Protein AF-A0A941J0B1-F1 (afdb_monomer)

Sequence (271 aa):
MVGMFINTLPVRVQHTPHHTTTQLLTTLQHHQSTLLDHHHHALADIQQHLGVNTLFDTLVVFESYPIDRAALTHATTTAGIHITGIRPYAGSHYPLTLTATAEPHLRLTLQYQQGVIDHHLAHQIAHRLTHILDQLTSNPELTLEEFDVPPVDGLRPRQMTATNDAAAPAHARTAYRAPQSTKEQALADLFAEVFGADRVGVDDTFFELGGNSLLAIKLVARIRGELGIDISIRTLFEAQTIAQLAARADAPAAVARPRLRRVTEEGRALE

Secondary structure (DSSP, 8-state):
--S-------------TT-BHHHHHHHHHHHHHHHGGGTTS-HHHHHHHHT-S-S-SEEEEEESS---HHHHHHHHHHTT-------------SSEEEEEEESSSEEEEEEE-TTTS-HHHHHHHHHHHHHHHHHHHH-TT-BTTTS-----TT-------S---TTS--S---------SHHHHHHHHHHHHHHT-S---TT-BTTTTT--HHHHHHHHHHHHHHH-----HHHHHHH-BHHHHHHHTTS-----PPPPPPB-TTSPBP-

Organism: NCBI:txid68278

Radius of gyration: 22.33 Å; Cα contacts (8 Å, |Δi|>4): 275; chains: 1; bounding box: 54×46×61 Å

Solvent-accessible surface area (backbone atoms only — not comparable to full-atom values): 16798 Å² total; per-residue (Å²): 137,91,76,92,81,82,73,60,76,92,81,86,86,82,85,55,57,80,38,26,48,56,58,47,51,53,52,51,51,51,54,54,62,75,41,52,90,57,62,78,59,50,51,36,59,56,27,60,77,64,74,37,61,47,94,73,56,67,46,79,44,75,51,90,71,70,80,61,58,67,64,52,45,53,60,30,47,79,71,76,40,83,79,91,75,86,80,88,81,75,72,73,90,39,52,31,33,41,39,38,37,75,71,100,50,81,44,78,45,82,48,63,35,69,93,80,40,49,74,67,50,52,49,43,51,51,52,38,51,52,53,44,50,54,48,45,76,73,44,45,77,46,29,60,65,73,56,76,71,68,86,49,78,93,62,71,80,73,80,79,58,97,63,89,46,86,81,57,81,43,72,76,74,75,76,80,38,77,59,89,45,77,61,34,40,56,50,31,52,53,48,13,64,76,63,72,42,99,72,55,35,32,75,47,30,57,58,52,68,41,53,46,73,68,56,50,53,52,49,43,52,44,42,31,72,76,69,69,43,82,63,50,73,65,51,59,53,65,26,47,22,43,52,48,35,50,66,50,66,73,51,76,72,81,75,71,68,76,78,87,72,70,53,48,100,85,68,47,74,66,130

Mean predicted aligned error: 13.51 Å

Structure (mmCIF, N/CA/C/O backbone):
data_AF-A0A941J0B1-F1
#
_entry.id   AF-A0A941J0B1-F1
#
loop_
_atom_site.group_PDB
_atom_site.id
_atom_site.type_symbol
_atom_site.label_atom_id
_atom_site.label_alt_id
_atom_site.label_comp_id
_atom_site.label_asym_id
_atom_site.label_entity_id
_atom_site.label_seq_id
_atom_site.pdbx_PDB_ins_code
_atom_site.Cartn_x
_atom_site.Cartn_y
_atom_site.Cartn_z
_atom_site.occupancy
_atom_site.B_iso_or_equiv
_atom_site.auth_seq_id
_atom_site.auth_comp_id
_atom_site.auth_asym_id
_atom_site.auth_atom_id
_atom_site.pdbx_PDB_model_num
ATOM 1 N N . MET A 1 1 ? -0.163 25.348 3.551 1.00 41.50 1 MET A N 1
ATOM 2 C CA . MET A 1 1 ? -1.337 24.578 4.021 1.00 41.50 1 MET A CA 1
ATOM 3 C C . MET A 1 1 ? -0.816 23.242 4.530 1.00 41.50 1 MET A C 1
ATOM 5 O O . MET A 1 1 ? -0.015 22.648 3.826 1.00 41.50 1 MET A O 1
ATOM 9 N N . VAL A 1 2 ? -1.170 22.809 5.743 1.00 39.12 2 VAL A N 1
ATOM 10 C CA . VAL A 1 2 ? -0.768 21.492 6.278 1.00 39.12 2 VAL A CA 1
ATOM 11 C C . VAL A 1 2 ? -1.988 20.581 6.202 1.00 39.12 2 VAL A C 1
ATOM 13 O O . VAL A 1 2 ? -3.030 20.921 6.753 1.00 39.12 2 VAL A O 1
ATOM 16 N N . GLY A 1 3 ? -1.877 19.468 5.480 1.00 47.56 3 GLY A N 1
ATOM 17 C CA . GLY A 1 3 ? -2.977 18.540 5.223 1.00 47.56 3 GLY A CA 1
ATOM 18 C C . GLY A 1 3 ? -2.487 17.256 4.552 1.00 47.56 3 GLY A C 1
ATOM 19 O O . GLY A 1 3 ? -1.365 17.198 4.052 1.00 47.56 3 GLY A O 1
ATOM 20 N N . MET A 1 4 ? -3.318 16.214 4.571 1.00 57.59 4 MET A N 1
ATOM 21 C CA . MET A 1 4 ? -3.046 14.933 3.911 1.00 57.59 4 MET A CA 1
ATOM 22 C C . MET A 1 4 ? -3.400 15.048 2.422 1.00 57.59 4 MET A C 1
ATOM 24 O O . MET A 1 4 ? -4.547 14.822 2.050 1.00 57.59 4 MET A O 1
ATOM 28 N N . PHE A 1 5 ? -2.430 15.433 1.590 1.00 62.91 5 PHE A N 1
ATOM 29 C CA . PHE A 1 5 ? -2.606 15.613 0.137 1.00 62.91 5 PHE A CA 1
ATOM 30 C C . PHE A 1 5 ? -2.091 14.432 -0.699 1.00 62.91 5 PHE A C 1
ATOM 32 O O . PHE A 1 5 ? -2.072 14.504 -1.923 1.00 62.91 5 PHE A O 1
ATOM 39 N N . ILE A 1 6 ? -1.640 13.356 -0.050 1.00 70.00 6 ILE A N 1
ATOM 40 C CA . ILE A 1 6 ? -1.125 12.174 -0.743 1.00 70.00 6 ILE A CA 1
ATOM 41 C C . ILE A 1 6 ? -2.310 11.287 -1.112 1.00 70.00 6 ILE A C 1
ATOM 43 O O . ILE A 1 6 ? -3.064 10.865 -0.235 1.00 70.00 6 ILE A O 1
ATOM 47 N N . ASN A 1 7 ? -2.455 11.007 -2.404 1.00 79.00 7 ASN A N 1
ATOM 48 C CA . ASN A 1 7 ? -3.451 10.080 -2.915 1.00 79.00 7 ASN A CA 1
ATOM 49 C C . ASN A 1 7 ? -2.809 8.729 -3.253 1.00 79.00 7 ASN A C 1
ATOM 51 O O . ASN A 1 7 ? -1.639 8.665 -3.627 1.00 79.00 7 ASN A O 1
ATOM 55 N N . THR A 1 8 ? -3.578 7.653 -3.117 1.00 85.38 8 THR A N 1
ATOM 56 C CA . THR A 1 8 ? -3.164 6.307 -3.527 1.00 85.38 8 THR A CA 1
ATOM 57 C C . THR A 1 8 ? -3.928 5.938 -4.786 1.00 85.38 8 THR A C 1
ATOM 59 O O . THR A 1 8 ? -5.150 6.043 -4.809 1.00 85.38 8 THR A O 1
ATOM 62 N N . LEU A 1 9 ? -3.221 5.504 -5.828 1.00 88.44 9 LEU A N 1
ATOM 63 C CA . LEU A 1 9 ? -3.815 5.234 -7.133 1.00 88.44 9 LEU A CA 1
ATOM 64 C C . LEU A 1 9 ? -3.507 3.805 -7.585 1.00 88.44 9 LEU A C 1
ATOM 66 O O . LEU A 1 9 ? -2.363 3.362 -7.453 1.00 88.44 9 LEU A O 1
ATOM 70 N N . PRO A 1 10 ? -4.494 3.080 -8.139 1.00 89.25 10 PRO A N 1
ATOM 71 C CA . PRO A 1 10 ? -4.239 1.788 -8.752 1.00 89.25 10 PRO A CA 1
ATOM 72 C C . PRO A 1 10 ? -3.446 1.984 -10.050 1.00 89.25 10 PRO A C 1
ATOM 74 O O . PRO A 1 10 ? -3.887 2.675 -10.968 1.00 89.25 10 PRO A O 1
ATOM 77 N N . VAL A 1 11 ? -2.286 1.338 -10.151 1.00 90.00 11 VAL A N 1
ATOM 78 C CA . VAL A 1 11 ? -1.454 1.360 -11.360 1.00 90.00 11 VAL A CA 1
ATOM 79 C C . VAL A 1 11 ? -1.556 0.013 -12.064 1.00 90.00 11 VAL A C 1
ATOM 81 O O . VAL A 1 11 ? -1.074 -1.004 -11.569 1.00 90.00 11 VAL A O 1
ATOM 84 N N . ARG A 1 12 ? -2.181 -0.003 -13.245 1.00 86.06 12 ARG A N 1
ATOM 85 C CA . ARG A 1 12 ? -2.265 -1.201 -14.087 1.00 86.06 12 ARG A CA 1
ATOM 86 C C . ARG A 1 12 ? -1.100 -1.230 -15.070 1.00 86.06 12 ARG A C 1
ATOM 88 O O . ARG A 1 12 ? -1.025 -0.400 -15.973 1.00 86.06 12 ARG A O 1
ATOM 95 N N . VAL A 1 13 ? -0.236 -2.231 -14.935 1.00 87.62 13 VAL A N 1
ATOM 96 C CA . VAL A 1 13 ? 0.879 -2.471 -15.858 1.00 87.62 13 VAL A CA 1
ATOM 97 C C . VAL A 1 13 ? 0.484 -3.557 -16.857 1.00 87.62 13 VAL A C 1
ATOM 99 O O . VAL A 1 13 ? 0.257 -4.708 -16.485 1.00 87.62 13 VAL A O 1
ATOM 102 N N . GLN A 1 14 ? 0.378 -3.191 -18.134 1.00 84.00 14 GLN A N 1
ATOM 103 C CA . GLN A 1 14 ? 0.168 -4.137 -19.232 1.00 84.00 14 GLN A CA 1
ATOM 104 C C . GLN A 1 14 ? 1.513 -4.453 -19.882 1.00 84.00 14 GLN A C 1
ATOM 106 O O . GLN A 1 14 ? 2.273 -3.541 -20.200 1.00 84.00 14 GLN A O 1
ATOM 111 N N . HIS A 1 15 ? 1.819 -5.735 -20.064 1.00 87.25 15 HIS A N 1
ATOM 112 C CA . HIS A 1 15 ? 3.092 -6.168 -20.625 1.00 87.25 15 HIS A CA 1
ATOM 113 C C . HIS A 1 15 ? 2.946 -7.473 -21.409 1.00 87.25 15 HIS A C 1
ATOM 115 O O . HIS A 1 15 ? 1.998 -8.231 -21.203 1.00 87.25 15 HIS A O 1
ATOM 121 N N . THR A 1 16 ? 3.898 -7.718 -22.305 1.00 87.44 16 THR A N 1
ATOM 122 C CA . THR A 1 16 ? 4.077 -8.985 -23.019 1.00 87.44 16 THR A CA 1
ATOM 123 C C . THR A 1 16 ? 5.519 -9.460 -22.812 1.00 87.44 16 THR A C 1
ATOM 125 O O . THR A 1 16 ? 6.372 -8.617 -22.521 1.00 87.44 16 THR A O 1
ATOM 128 N N . PRO A 1 17 ? 5.818 -10.766 -22.950 1.00 88.31 17 PRO A N 1
ATOM 129 C CA . PRO A 1 17 ? 7.176 -11.290 -22.756 1.00 88.31 17 PRO A CA 1
ATOM 130 C C . PRO A 1 17 ? 8.237 -10.596 -23.629 1.00 88.31 17 PRO A C 1
ATOM 132 O O . PRO A 1 17 ? 9.364 -10.403 -23.188 1.00 88.31 17 PRO A O 1
ATOM 135 N N . HIS A 1 18 ? 7.848 -10.137 -24.822 1.00 92.00 18 HIS A N 1
ATOM 136 C CA . HIS A 1 18 ? 8.744 -9.518 -25.803 1.00 92.00 18 HIS A CA 1
ATOM 137 C C . HIS A 1 18 ? 8.961 -8.009 -25.614 1.00 92.00 18 HIS A C 1
ATOM 139 O O . HIS A 1 18 ? 9.733 -7.413 -26.362 1.00 92.00 18 HIS A O 1
ATOM 145 N N . HIS A 1 19 ? 8.269 -7.354 -24.673 1.00 93.06 19 HIS A N 1
ATOM 146 C CA . HIS A 1 19 ? 8.538 -5.939 -24.407 1.00 93.06 19 HIS A CA 1
ATOM 147 C C . HIS A 1 19 ? 9.932 -5.766 -23.809 1.00 93.06 19 HIS A C 1
ATOM 149 O O . HIS A 1 19 ? 10.313 -6.521 -22.918 1.00 93.06 19 HIS A O 1
ATOM 155 N N . THR A 1 20 ? 10.658 -4.735 -24.237 1.00 93.25 20 THR A N 1
ATOM 156 C CA . THR A 1 20 ? 11.862 -4.288 -23.523 1.00 93.25 20 THR A CA 1
ATOM 157 C C . THR A 1 20 ? 11.488 -3.499 -22.273 1.00 93.25 20 THR A C 1
ATOM 159 O O . THR A 1 20 ? 10.375 -2.965 -22.157 1.00 93.25 20 THR A O 1
ATOM 162 N N . THR A 1 21 ? 12.427 -3.372 -21.333 1.00 90.62 21 THR A N 1
ATOM 163 C CA . THR A 1 21 ? 12.221 -2.518 -20.152 1.00 90.62 21 THR A CA 1
ATOM 164 C C . THR A 1 21 ? 11.921 -1.076 -20.567 1.00 90.62 21 THR A C 1
ATOM 166 O O . THR A 1 21 ? 10.982 -0.469 -20.048 1.00 90.62 21 THR A O 1
ATOM 169 N N . THR A 1 22 ? 12.661 -0.541 -21.541 1.00 91.88 22 THR A N 1
ATOM 170 C CA . THR A 1 22 ? 12.432 0.802 -22.092 1.00 91.88 22 THR A CA 1
ATOM 171 C C . THR A 1 22 ? 10.992 0.960 -22.590 1.00 91.88 22 THR A C 1
ATOM 173 O O . THR A 1 22 ? 10.294 1.885 -22.175 1.00 91.88 22 THR A O 1
ATOM 176 N N . GLN A 1 23 ? 10.497 0.022 -23.405 1.00 92.38 23 GLN A N 1
ATOM 177 C CA . GLN A 1 23 ? 9.121 0.054 -23.918 1.00 92.38 23 GLN A CA 1
ATOM 178 C C . GLN A 1 23 ? 8.076 0.001 -22.798 1.00 92.38 23 GLN A C 1
ATOM 180 O O . GLN A 1 23 ? 7.090 0.746 -22.833 1.00 92.38 23 GLN A O 1
ATOM 185 N N . LEU A 1 24 ? 8.295 -0.850 -21.792 1.00 91.44 24 LEU A N 1
ATOM 186 C CA . LEU A 1 24 ? 7.412 -0.963 -20.635 1.00 91.44 24 LEU A CA 1
ATOM 187 C C . LEU A 1 24 ? 7.338 0.357 -19.857 1.00 91.44 24 LEU A C 1
ATOM 189 O O . LEU A 1 24 ? 6.241 0.848 -19.584 1.00 91.44 24 LEU A O 1
ATOM 193 N N . LEU A 1 25 ? 8.491 0.943 -19.523 1.00 91.38 25 LEU A N 1
ATOM 194 C CA . LEU A 1 25 ? 8.576 2.183 -18.752 1.00 91.38 25 LEU A CA 1
ATOM 195 C C . LEU A 1 25 ? 8.006 3.374 -19.525 1.00 91.38 25 LEU A C 1
ATOM 197 O O . LEU A 1 25 ? 7.268 4.167 -18.945 1.00 91.38 25 LEU A O 1
ATOM 201 N N . THR A 1 26 ? 8.276 3.480 -20.829 1.00 92.56 26 THR A N 1
ATOM 202 C CA . THR A 1 26 ? 7.699 4.534 -21.678 1.00 92.56 26 THR A CA 1
ATOM 203 C C . THR A 1 26 ? 6.179 4.413 -21.765 1.00 92.56 26 THR A C 1
ATOM 205 O O . THR A 1 26 ? 5.475 5.411 -21.609 1.00 92.56 26 THR A O 1
ATOM 208 N N . THR A 1 27 ? 5.651 3.199 -21.949 1.00 92.50 27 THR A N 1
ATOM 209 C CA . THR A 1 27 ? 4.198 2.962 -21.984 1.00 92.50 27 THR A CA 1
ATOM 210 C C . THR A 1 27 ? 3.555 3.316 -20.644 1.00 92.50 27 THR A C 1
ATOM 212 O O . THR A 1 27 ? 2.534 4.004 -20.601 1.00 92.50 27 THR A O 1
ATOM 215 N N . LEU A 1 28 ? 4.177 2.899 -19.537 1.00 92.06 28 LEU A N 1
ATOM 216 C CA . LEU A 1 28 ? 3.705 3.212 -18.194 1.00 92.06 28 LEU A CA 1
ATOM 217 C C . LEU A 1 28 ? 3.713 4.722 -17.932 1.00 92.06 28 LEU A C 1
ATOM 219 O O . LEU A 1 28 ? 2.717 5.259 -17.453 1.00 92.06 28 LEU A O 1
ATOM 223 N N . GLN A 1 29 ? 4.802 5.413 -18.279 1.00 92.69 29 GLN A N 1
ATOM 224 C CA . GLN A 1 29 ? 4.919 6.862 -18.135 1.00 92.69 29 GLN A CA 1
ATOM 225 C C . GLN A 1 29 ? 3.851 7.591 -18.953 1.00 92.69 29 GLN A C 1
ATOM 227 O O . GLN A 1 29 ? 3.213 8.508 -18.438 1.00 92.69 29 GLN A O 1
ATOM 232 N N . HIS A 1 30 ? 3.626 7.173 -20.201 1.00 93.19 30 HIS A N 1
ATOM 233 C CA . HIS A 1 30 ? 2.597 7.760 -21.051 1.00 93.19 30 HIS A CA 1
ATOM 234 C C . HIS A 1 30 ? 1.204 7.597 -20.430 1.00 93.19 30 HIS A C 1
ATOM 236 O O . HIS A 1 30 ? 0.500 8.589 -20.249 1.00 93.19 30 HIS A O 1
ATOM 242 N N . HIS A 1 31 ? 0.842 6.383 -20.003 1.00 90.50 31 HIS A N 1
ATOM 243 C CA . HIS A 1 31 ? -0.436 6.130 -19.332 1.00 90.50 31 HIS A CA 1
ATOM 244 C C . HIS A 1 31 ? -0.603 6.954 -18.049 1.00 90.50 31 HIS A C 1
ATOM 246 O O . HIS A 1 31 ? -1.639 7.590 -17.862 1.00 90.50 31 HIS A O 1
ATOM 252 N N . GLN A 1 32 ? 0.408 6.993 -17.177 1.00 89.75 32 GLN A N 1
ATOM 253 C CA . GLN A 1 32 ? 0.331 7.793 -15.951 1.00 89.75 32 GLN A CA 1
ATOM 254 C C . GLN A 1 32 ? 0.200 9.287 -16.262 1.00 89.75 32 GLN A C 1
ATOM 256 O O . GLN A 1 32 ? -0.592 9.970 -15.624 1.00 89.75 32 GLN A O 1
ATOM 261 N N . SER A 1 33 ? 0.893 9.785 -17.291 1.00 90.44 33 SER A N 1
ATOM 262 C CA . SER A 1 33 ? 0.765 11.179 -17.716 1.00 90.44 33 SER A CA 1
ATOM 263 C C . SER A 1 33 ? -0.636 11.507 -18.233 1.00 90.44 33 SER A C 1
ATOM 265 O O . SER A 1 33 ? -1.140 12.586 -17.936 1.00 90.44 33 SER A O 1
ATOM 267 N N . THR A 1 34 ? -1.273 10.604 -18.987 1.00 92.44 34 THR A N 1
ATOM 268 C CA . THR A 1 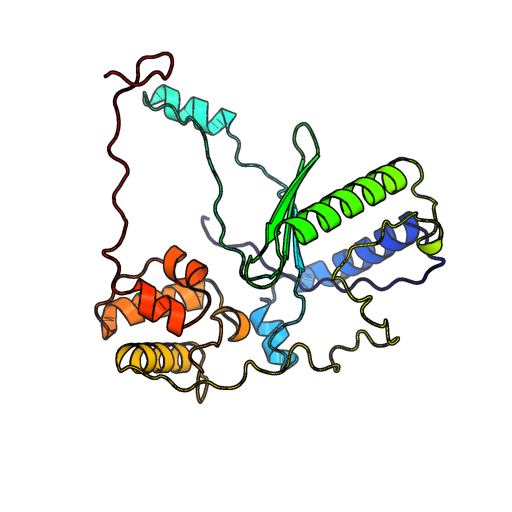34 ? -2.651 10.814 -19.473 1.00 92.44 34 THR A CA 1
ATOM 269 C C . THR A 1 34 ? -3.687 10.822 -18.350 1.00 92.44 34 THR A C 1
ATOM 271 O O . THR A 1 34 ? -4.756 11.401 -18.511 1.00 92.44 34 THR A O 1
ATOM 274 N N . LEU A 1 35 ? -3.377 10.199 -17.211 1.00 91.06 35 LEU A N 1
ATOM 275 C CA . LEU A 1 35 ? -4.278 10.100 -16.066 1.00 91.06 35 LEU A CA 1
ATOM 276 C C . LEU A 1 35 ? -4.069 11.205 -15.024 1.00 91.06 35 LEU A C 1
ATOM 278 O O . LEU A 1 35 ? -4.870 11.287 -14.095 1.00 91.06 35 LEU A O 1
ATOM 282 N N . LEU A 1 36 ? -3.062 12.075 -15.179 1.00 86.81 36 LEU A N 1
ATOM 283 C CA . LEU A 1 36 ? -2.711 13.098 -14.183 1.00 86.81 36 LEU A CA 1
ATOM 284 C C . LEU A 1 36 ? -3.902 13.968 -13.769 1.00 86.81 36 LEU A C 1
ATOM 286 O O . LEU A 1 36 ? -4.111 14.181 -12.575 1.00 86.81 36 LEU A O 1
ATOM 290 N N . ASP A 1 37 ? -4.725 14.401 -14.725 1.00 87.62 37 ASP A N 1
ATOM 291 C CA . ASP A 1 37 ? -5.903 15.235 -14.450 1.00 87.62 37 ASP A CA 1
ATOM 292 C C . ASP A 1 37 ? -6.971 14.500 -13.619 1.00 87.62 37 ASP A C 1
ATOM 294 O O . ASP A 1 37 ? -7.809 15.128 -12.973 1.00 87.62 37 ASP A O 1
ATOM 298 N N . HIS A 1 38 ? -6.910 13.168 -13.561 1.00 88.50 38 HIS A N 1
ATOM 299 C CA . HIS A 1 38 ? -7.807 12.298 -12.801 1.00 88.50 38 HIS A CA 1
ATOM 300 C C . HIS A 1 38 ? -7.222 11.838 -11.455 1.00 88.50 38 HIS A C 1
ATOM 302 O O . HIS A 1 38 ? -7.933 11.224 -10.660 1.00 88.50 38 HIS A O 1
ATOM 308 N N . HIS A 1 39 ? -5.964 12.171 -11.137 1.00 84.81 39 HIS A N 1
ATOM 309 C CA . HIS A 1 39 ? -5.296 11.769 -9.886 1.00 84.81 39 HIS A CA 1
ATOM 310 C C . HIS A 1 39 ? -5.897 12.408 -8.620 1.00 84.81 39 HIS A C 1
ATOM 312 O O . HIS A 1 39 ? -5.428 12.146 -7.513 1.00 84.81 39 HIS A O 1
ATOM 318 N N . HIS A 1 40 ? -6.937 13.231 -8.761 1.00 81.25 40 HIS A N 1
ATOM 319 C CA . HIS A 1 40 ? -7.694 13.815 -7.657 1.00 81.25 40 HIS A CA 1
ATOM 320 C C . HIS A 1 40 ? -8.773 12.876 -7.086 1.00 81.25 40 HIS A C 1
ATOM 322 O O . HIS A 1 40 ? -9.262 13.130 -5.987 1.00 81.25 40 HIS A O 1
ATOM 328 N N . HIS A 1 41 ? -9.147 11.803 -7.793 1.00 84.25 41 HIS A N 1
ATOM 329 C CA . HIS A 1 41 ? -10.114 10.820 -7.293 1.00 84.25 41 HIS A CA 1
ATOM 330 C C . HIS A 1 41 ? -9.497 9.939 -6.210 1.00 84.25 41 HIS A C 1
ATOM 332 O O . HIS A 1 41 ? -8.453 9.325 -6.435 1.00 84.25 41 HIS A O 1
ATOM 338 N N . ALA A 1 42 ? -10.141 9.841 -5.046 1.00 84.00 42 ALA A N 1
ATOM 339 C CA . ALA A 1 42 ? -9.652 8.982 -3.978 1.00 84.00 42 ALA A CA 1
ATOM 340 C C . ALA A 1 42 ? -9.801 7.502 -4.360 1.00 84.00 42 ALA A C 1
ATOM 342 O O . ALA A 1 42 ? -10.751 7.117 -5.043 1.00 84.00 42 ALA A O 1
ATOM 343 N N . LEU A 1 43 ? -8.903 6.648 -3.858 1.00 83.19 43 LEU A N 1
ATOM 344 C CA . LEU A 1 43 ? -8.981 5.197 -4.070 1.00 83.19 43 LEU A CA 1
ATOM 345 C C . LEU A 1 43 ? -10.357 4.618 -3.706 1.00 83.19 43 LEU A C 1
ATOM 347 O O . LEU A 1 43 ? -10.885 3.790 -4.443 1.00 83.19 43 LEU A O 1
ATOM 351 N N . ALA A 1 44 ? -10.936 5.095 -2.604 1.00 74.56 44 ALA A N 1
ATOM 352 C CA . ALA A 1 44 ? -12.258 4.697 -2.136 1.00 74.56 44 ALA A CA 1
ATOM 353 C C . ALA A 1 44 ? -13.354 4.957 -3.180 1.00 74.56 44 ALA A C 1
ATOM 355 O O . ALA A 1 44 ? -14.186 4.087 -3.426 1.00 74.56 44 ALA A O 1
ATOM 356 N N . ASP A 1 45 ? -13.316 6.116 -3.845 1.00 80.19 45 ASP A N 1
ATOM 357 C CA . ASP A 1 45 ? -14.291 6.465 -4.879 1.00 80.19 45 ASP A CA 1
ATOM 358 C C . ASP A 1 45 ? -14.153 5.520 -6.078 1.00 80.19 45 ASP A C 1
ATOM 360 O O . ASP A 1 45 ? -15.151 5.052 -6.627 1.00 80.19 45 ASP A O 1
ATOM 364 N N . ILE A 1 46 ? -12.914 5.200 -6.466 1.00 83.94 46 ILE A N 1
ATOM 365 C CA . ILE A 1 46 ? -12.617 4.272 -7.566 1.00 83.94 46 ILE A CA 1
ATOM 366 C C . ILE A 1 46 ? -13.141 2.867 -7.232 1.00 83.94 46 ILE A C 1
ATOM 368 O O . ILE A 1 46 ? -13.814 2.242 -8.051 1.00 83.94 46 ILE A O 1
ATOM 372 N N . GLN A 1 47 ? -12.869 2.379 -6.022 1.00 76.44 47 GLN A N 1
ATOM 373 C CA . GLN A 1 47 ? -13.342 1.084 -5.524 1.00 76.44 47 GLN A CA 1
ATOM 374 C C . GLN A 1 47 ? -14.869 1.005 -5.489 1.00 76.44 47 GLN A C 1
ATOM 376 O O . GLN A 1 47 ? -15.449 0.034 -5.979 1.00 76.44 47 GLN A O 1
ATOM 381 N N . GLN A 1 48 ? -15.522 2.054 -4.983 1.00 75.06 48 GLN A N 1
ATOM 382 C CA . GLN A 1 48 ? -16.976 2.136 -4.907 1.00 75.06 48 GLN A CA 1
ATOM 383 C C . GLN A 1 48 ? -17.623 2.086 -6.297 1.00 75.06 48 GLN A C 1
ATOM 385 O O . GLN A 1 48 ? -18.581 1.341 -6.494 1.00 75.06 48 GLN A O 1
ATOM 390 N N . HIS A 1 49 ? -17.086 2.825 -7.273 1.00 79.56 49 HIS A N 1
ATOM 391 C CA . HIS A 1 49 ? -17.603 2.812 -8.647 1.00 79.56 49 HIS A CA 1
ATOM 392 C C . HIS A 1 49 ? -17.434 1.454 -9.333 1.00 79.56 49 HIS A C 1
ATOM 394 O O . HIS A 1 49 ? -18.266 1.072 -10.154 1.00 79.56 49 HIS A O 1
ATOM 400 N N . LEU A 1 50 ? -16.367 0.725 -9.005 1.00 79.00 50 LEU A N 1
ATOM 401 C CA . LEU A 1 50 ? -16.090 -0.598 -9.561 1.00 79.00 50 LEU A CA 1
ATOM 402 C C . LEU A 1 50 ? -16.792 -1.733 -8.797 1.00 79.00 50 LEU A C 1
ATOM 404 O O . LEU A 1 50 ? -16.818 -2.861 -9.282 1.00 79.00 50 LEU A O 1
ATOM 408 N N . GLY A 1 51 ? -17.360 -1.458 -7.618 1.00 73.31 51 GLY A N 1
ATOM 409 C CA . GLY A 1 51 ? -17.987 -2.469 -6.765 1.00 73.31 51 GLY A CA 1
ATOM 410 C C . GLY A 1 51 ? -17.002 -3.509 -6.217 1.00 73.31 51 GLY A C 1
ATOM 411 O O . GLY A 1 51 ? -17.406 -4.634 -5.921 1.00 73.31 51 GLY A O 1
ATOM 412 N N . VAL A 1 52 ? -15.716 -3.157 -6.102 1.00 69.19 52 VAL A N 1
ATOM 413 C CA . VAL A 1 52 ? -14.650 -4.046 -5.613 1.00 69.19 52 VAL A CA 1
ATOM 414 C C . VAL A 1 52 ? -13.925 -3.416 -4.431 1.00 69.19 52 VAL A C 1
ATOM 416 O O . VAL A 1 52 ? -13.556 -2.246 -4.466 1.00 69.19 52 VAL A O 1
ATOM 419 N N . ASN A 1 53 ? -13.666 -4.212 -3.396 1.00 60.16 53 ASN A N 1
ATOM 420 C CA . ASN A 1 53 ? -13.078 -3.716 -2.146 1.00 60.16 53 ASN A CA 1
ATOM 421 C C . ASN A 1 53 ? -11.542 -3.718 -2.158 1.00 60.16 53 ASN A C 1
ATOM 423 O O . ASN A 1 53 ? -10.908 -3.079 -1.325 1.00 60.16 53 ASN A O 1
ATOM 427 N N . THR A 1 54 ? -10.916 -4.410 -3.111 1.00 70.50 54 THR A N 1
ATOM 428 C CA . THR A 1 54 ? -9.455 -4.518 -3.211 1.00 70.50 54 THR A CA 1
ATOM 429 C C . THR A 1 54 ? -9.061 -4.427 -4.677 1.00 70.50 54 THR A C 1
ATOM 431 O O . THR A 1 54 ? -9.546 -5.204 -5.483 1.00 70.50 54 THR A O 1
ATOM 434 N N . LEU A 1 55 ? -8.196 -3.489 -5.061 1.00 78.31 55 LEU A N 1
ATOM 435 C CA . LEU A 1 55 ? -7.725 -3.375 -6.456 1.00 78.31 55 LEU A CA 1
ATOM 436 C C . LEU A 1 55 ? -6.301 -3.906 -6.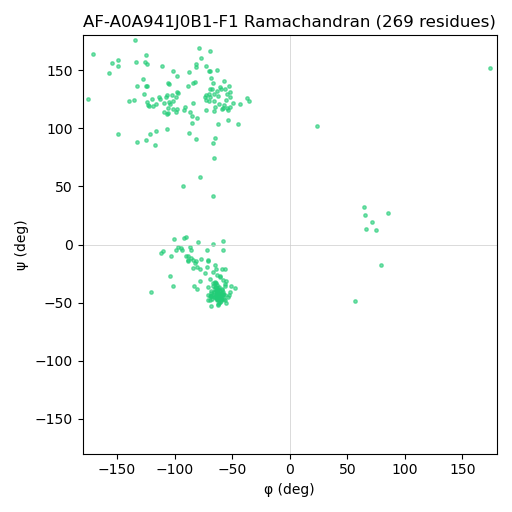634 1.00 78.31 55 LEU A C 1
ATOM 438 O O . LEU A 1 55 ? -5.929 -4.357 -7.715 1.00 78.31 55 LEU A O 1
ATOM 442 N N . PHE A 1 56 ? -5.515 -3.865 -5.564 1.00 84.62 56 PHE A N 1
ATOM 443 C CA . PHE A 1 56 ? -4.129 -4.299 -5.505 1.00 84.62 56 PHE A CA 1
ATOM 444 C C . PHE A 1 56 ? -3.787 -4.692 -4.064 1.00 84.62 56 PHE A C 1
ATOM 446 O O . PHE A 1 56 ? -4.424 -4.238 -3.115 1.00 84.62 56 PHE A O 1
ATOM 453 N N . ASP A 1 57 ? -2.783 -5.547 -3.916 1.00 81.50 57 ASP A N 1
ATOM 454 C CA . ASP A 1 57 ? -2.281 -6.076 -2.639 1.00 81.50 57 ASP A CA 1
ATOM 455 C C . ASP A 1 57 ? -0.868 -5.564 -2.300 1.00 81.50 57 ASP A C 1
ATOM 457 O O . ASP A 1 57 ? -0.360 -5.781 -1.199 1.00 81.50 57 ASP A O 1
ATOM 461 N N . THR A 1 58 ? -0.243 -4.864 -3.246 1.00 86.88 58 THR A N 1
ATOM 462 C CA . THR A 1 58 ? 1.120 -4.356 -3.148 1.00 86.88 58 THR A CA 1
ATOM 463 C C . THR A 1 58 ? 1.107 -2.850 -3.355 1.00 86.88 58 THR A C 1
ATOM 465 O O . THR A 1 58 ? 0.703 -2.368 -4.413 1.00 86.88 58 THR A O 1
ATOM 468 N N . LEU A 1 59 ? 1.567 -2.104 -2.351 1.00 89.50 59 LEU A N 1
ATOM 469 C CA . LEU A 1 59 ? 1.739 -0.656 -2.441 1.00 89.50 59 LEU A CA 1
ATOM 470 C C . LEU A 1 59 ? 3.200 -0.324 -2.755 1.00 89.50 59 LEU A C 1
ATOM 472 O O . LEU A 1 59 ? 4.108 -0.803 -2.078 1.00 89.50 59 LEU A O 1
ATOM 476 N N . VAL A 1 60 ? 3.428 0.537 -3.743 1.00 90.94 60 VAL A N 1
ATOM 477 C CA . VAL A 1 60 ? 4.750 1.109 -4.019 1.00 90.94 60 VAL A CA 1
ATOM 478 C C . VAL A 1 60 ? 4.708 2.596 -3.705 1.00 90.94 60 VAL A C 1
ATOM 480 O O . VAL A 1 60 ? 3.857 3.321 -4.214 1.00 90.94 60 VAL A O 1
ATOM 483 N N . VAL A 1 61 ? 5.628 3.046 -2.858 1.00 89.56 61 VAL A N 1
ATOM 484 C CA . VAL A 1 61 ? 5.767 4.443 -2.448 1.00 89.56 61 VAL A CA 1
ATOM 485 C C . VAL A 1 61 ? 7.144 4.930 -2.864 1.00 89.56 61 VAL A C 1
ATOM 487 O O . VAL A 1 61 ? 8.147 4.334 -2.482 1.00 89.56 61 VAL A O 1
ATOM 490 N N . PHE A 1 62 ? 7.202 6.027 -3.611 1.00 87.75 62 PHE A N 1
ATOM 491 C CA . PHE A 1 62 ? 8.450 6.728 -3.893 1.00 87.75 62 PHE A CA 1
ATOM 492 C C . PHE A 1 62 ? 8.466 8.056 -3.130 1.00 87.75 62 PHE A C 1
ATOM 494 O O . PHE A 1 62 ? 7.648 8.938 -3.393 1.00 87.75 62 PHE A O 1
ATOM 501 N N . GLU A 1 63 ? 9.373 8.206 -2.167 1.00 81.25 63 GLU A N 1
ATOM 502 C CA . GLU A 1 63 ? 9.490 9.445 -1.392 1.00 81.25 63 GLU A CA 1
ATOM 503 C C . GLU A 1 63 ? 10.377 10.441 -2.148 1.00 81.25 63 GLU A C 1
ATOM 505 O O . GLU A 1 63 ? 11.597 10.300 -2.190 1.00 81.25 63 GLU A O 1
ATOM 510 N N . SER A 1 64 ? 9.751 11.451 -2.761 1.00 65.31 64 SER A N 1
ATOM 511 C CA . SER A 1 64 ? 10.447 12.466 -3.577 1.00 65.31 64 SER A CA 1
ATOM 512 C C . SER A 1 64 ? 11.106 13.583 -2.761 1.00 65.31 64 SER A C 1
ATOM 514 O O . SER A 1 64 ? 11.976 14.277 -3.269 1.00 65.31 64 SER A O 1
ATOM 516 N N . TYR A 1 65 ? 10.686 13.763 -1.508 1.00 65.88 65 TYR A N 1
ATOM 517 C CA . TYR A 1 65 ? 11.278 14.714 -0.570 1.00 65.88 65 TYR A CA 1
ATOM 518 C C . TYR A 1 65 ? 11.488 13.990 0.757 1.00 65.88 65 TYR A C 1
ATOM 520 O O . TYR A 1 65 ? 10.579 13.987 1.598 1.00 65.88 65 TYR A O 1
ATOM 528 N N . PRO A 1 66 ? 12.636 13.320 0.955 1.00 60.12 66 PRO A N 1
ATOM 529 C CA . PRO A 1 66 ? 12.958 12.807 2.273 1.00 60.12 66 PRO A CA 1
ATOM 530 C C . PRO A 1 66 ? 12.945 13.982 3.254 1.00 60.12 66 PRO A C 1
ATOM 532 O O . PRO A 1 66 ? 13.358 15.094 2.928 1.00 60.12 66 PRO A O 1
ATOM 535 N N . ILE A 1 67 ? 12.427 13.754 4.461 1.00 63.25 67 ILE A N 1
ATOM 536 C CA . ILE A 1 67 ? 12.460 14.763 5.522 1.00 63.25 67 ILE A CA 1
ATOM 537 C C . ILE A 1 67 ? 13.910 15.244 5.666 1.00 63.25 67 ILE A C 1
ATOM 539 O O . ILE A 1 67 ? 14.773 14.429 5.998 1.00 63.25 67 ILE A O 1
ATOM 543 N N . ASP A 1 68 ? 14.165 16.537 5.429 1.00 64.44 68 ASP A N 1
ATOM 544 C CA . ASP A 1 68 ? 15.499 17.132 5.539 1.00 64.44 68 ASP A CA 1
ATOM 545 C C . ASP A 1 68 ? 15.964 17.074 6.998 1.00 64.44 68 ASP A C 1
ATOM 547 O O . ASP A 1 68 ? 15.672 17.932 7.840 1.00 64.44 68 ASP A O 1
ATOM 551 N N . ARG A 1 69 ? 16.665 15.983 7.312 1.00 61.41 69 ARG A N 1
ATOM 552 C CA . ARG A 1 69 ? 17.172 15.703 8.651 1.00 61.41 69 ARG A CA 1
ATOM 553 C C . ARG A 1 69 ? 18.193 16.749 9.072 1.00 61.41 69 ARG A C 1
ATOM 555 O O . ARG A 1 69 ? 18.226 17.073 10.252 1.00 61.41 69 ARG A O 1
ATOM 562 N N . ALA A 1 70 ? 18.978 17.293 8.140 1.00 59.66 70 ALA A N 1
ATOM 563 C CA . ALA A 1 70 ? 19.986 18.299 8.448 1.00 59.66 70 ALA A CA 1
ATOM 564 C C . ALA A 1 70 ? 19.321 19.609 8.887 1.00 59.66 70 ALA A C 1
ATOM 566 O O . ALA A 1 70 ? 19.661 20.139 9.946 1.00 59.66 70 ALA A O 1
ATOM 567 N N . ALA A 1 71 ? 18.308 20.078 8.152 1.00 60.62 71 ALA A N 1
ATOM 568 C CA . ALA A 1 71 ? 17.538 21.261 8.536 1.00 60.62 71 ALA A CA 1
ATOM 569 C C . ALA A 1 71 ? 16.826 21.088 9.891 1.00 60.62 71 ALA A C 1
ATOM 571 O O . ALA A 1 71 ? 16.861 21.992 10.731 1.00 60.62 71 ALA A O 1
ATOM 572 N N . LEU A 1 72 ? 16.236 19.914 10.148 1.00 61.09 72 LEU A N 1
ATOM 573 C CA . LEU A 1 72 ? 15.620 19.590 11.441 1.00 61.09 72 LEU A CA 1
ATOM 574 C C . LEU A 1 72 ? 16.641 19.558 12.585 1.00 61.09 72 LEU A C 1
ATOM 576 O O . LEU A 1 72 ? 16.389 20.151 13.631 1.00 61.09 72 LEU A O 1
ATOM 580 N N . THR A 1 73 ? 17.801 18.927 12.391 1.00 60.41 73 THR A N 1
ATOM 581 C CA . THR A 1 73 ? 18.874 18.879 13.394 1.00 60.41 73 THR A CA 1
ATOM 582 C C . THR A 1 73 ? 19.429 20.269 13.698 1.00 60.41 73 THR A C 1
ATOM 584 O O . THR A 1 73 ? 19.657 20.582 14.867 1.00 60.41 73 THR A O 1
ATOM 587 N N . HIS A 1 74 ? 19.611 21.131 12.693 1.00 60.78 74 HIS A N 1
ATOM 588 C CA . HIS A 1 74 ? 20.041 22.515 12.911 1.00 60.78 74 HIS A CA 1
ATOM 589 C C . HIS A 1 74 ? 19.011 23.305 13.724 1.00 60.78 74 HIS A C 1
ATOM 591 O O . HIS A 1 74 ? 19.375 23.926 14.723 1.00 60.78 74 HIS A O 1
ATOM 597 N N . ALA A 1 75 ? 17.728 23.213 13.361 1.00 60.28 75 ALA A N 1
ATOM 598 C CA . ALA A 1 75 ? 16.654 23.899 14.072 1.00 60.28 75 ALA A CA 1
ATOM 599 C C . ALA A 1 75 ? 16.511 23.431 15.532 1.00 60.28 75 ALA A C 1
ATOM 601 O O . ALA A 1 75 ? 16.287 24.252 16.423 1.00 60.28 75 ALA A O 1
ATOM 602 N N . THR A 1 76 ? 16.665 22.130 15.810 1.00 57.91 76 THR A N 1
ATOM 603 C CA . THR A 1 76 ? 16.554 21.617 17.185 1.00 57.91 76 THR A CA 1
ATOM 604 C C . THR A 1 76 ? 17.801 21.887 18.023 1.00 57.91 76 THR A C 1
ATOM 606 O O . THR A 1 76 ? 17.677 22.131 19.222 1.00 57.91 76 THR A O 1
ATOM 609 N N . THR A 1 77 ? 18.989 21.917 17.411 1.00 59.97 77 THR A N 1
ATOM 610 C CA . THR A 1 77 ? 20.248 22.220 18.113 1.00 59.97 77 THR A CA 1
ATOM 611 C C . THR A 1 77 ? 20.254 23.652 18.653 1.00 59.97 77 THR A C 1
ATOM 613 O O . THR A 1 77 ? 20.666 23.866 19.790 1.00 59.97 77 THR A O 1
ATOM 616 N N . THR A 1 78 ? 19.699 24.622 17.915 1.00 62.00 78 THR A N 1
ATOM 617 C CA . THR A 1 78 ? 19.498 25.997 18.416 1.00 62.00 78 THR A CA 1
ATOM 618 C C . THR A 1 78 ? 18.590 26.048 19.653 1.00 62.00 78 THR A C 1
ATOM 620 O O . THR A 1 78 ? 18.747 26.925 20.496 1.00 62.00 78 THR A O 1
ATOM 623 N N . ALA A 1 79 ? 17.675 25.086 19.798 1.00 67.62 79 ALA A N 1
ATOM 624 C CA . ALA A 1 79 ? 16.792 24.946 20.954 1.00 67.62 79 ALA A CA 1
ATOM 625 C C . ALA A 1 79 ? 17.360 24.037 22.071 1.00 67.62 79 ALA A C 1
ATOM 627 O O . ALA A 1 79 ? 16.647 23.742 23.029 1.00 67.62 79 ALA A O 1
ATOM 628 N N . GLY A 1 80 ? 18.612 23.565 21.960 1.00 72.06 80 GLY A N 1
ATOM 629 C CA . GLY A 1 80 ? 19.228 22.641 22.925 1.00 72.06 80 GLY A CA 1
ATOM 630 C C . GLY A 1 80 ? 18.665 21.212 22.890 1.00 72.06 80 GLY A C 1
ATOM 631 O O . GLY A 1 80 ? 18.801 20.473 23.864 1.00 72.06 80 GLY A O 1
ATOM 632 N N . ILE A 1 81 ? 18.005 20.816 21.795 1.00 72.25 81 ILE A N 1
ATOM 633 C CA . ILE A 1 81 ? 17.397 19.493 21.599 1.00 72.25 81 ILE A CA 1
ATOM 634 C C . ILE A 1 81 ? 18.139 18.751 20.480 1.00 72.25 81 ILE A C 1
ATOM 636 O O . ILE A 1 81 ? 18.241 19.231 19.351 1.00 72.25 81 ILE A O 1
ATOM 640 N N . HIS A 1 82 ? 18.597 17.530 20.757 1.00 64.44 82 HIS A N 1
ATOM 641 C CA . HIS A 1 82 ? 19.209 16.661 19.750 1.00 64.44 82 HIS A CA 1
ATOM 642 C C . HIS A 1 82 ? 18.256 15.531 19.349 1.00 64.44 82 HIS A C 1
ATOM 644 O O . HIS A 1 82 ? 17.888 14.687 20.166 1.00 64.44 82 HIS A O 1
ATOM 650 N N . ILE A 1 83 ? 17.864 15.500 18.073 1.00 65.81 83 ILE A N 1
ATOM 651 C CA . ILE A 1 83 ? 17.109 14.386 17.491 1.00 65.81 83 ILE A CA 1
ATOM 652 C C . ILE A 1 83 ? 18.109 13.311 17.051 1.00 65.81 83 ILE A C 1
ATOM 654 O O . ILE A 1 83 ? 18.839 13.499 16.083 1.00 65.81 83 ILE A O 1
ATOM 658 N N . THR A 1 84 ? 18.13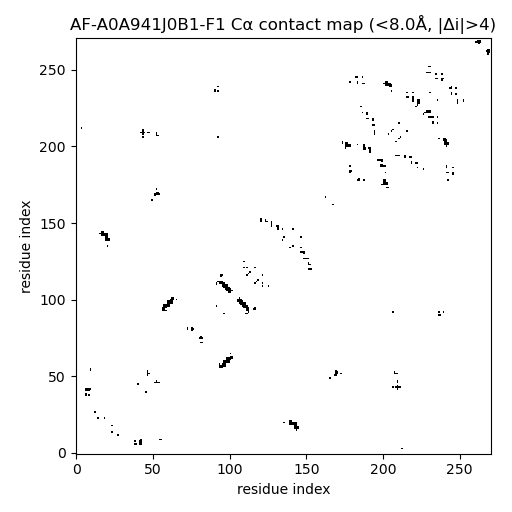0 12.169 17.742 1.00 68.69 84 THR A N 1
ATOM 659 C CA . THR A 1 84 ? 19.037 11.041 17.441 1.00 68.69 84 THR A CA 1
ATOM 660 C C . THR A 1 84 ? 18.543 10.145 16.302 1.00 68.69 84 THR A C 1
ATOM 662 O O . THR A 1 84 ? 19.299 9.340 15.763 1.00 68.69 84 THR A O 1
ATOM 665 N N . GLY A 1 85 ? 17.276 10.278 15.906 1.00 59.22 85 GLY A N 1
ATOM 666 C CA . GLY A 1 85 ? 16.720 9.587 14.753 1.00 59.22 85 GLY A CA 1
ATOM 667 C C . GLY A 1 85 ? 15.217 9.790 14.614 1.00 59.22 85 GLY A C 1
ATOM 668 O O . GLY A 1 85 ? 14.501 9.976 15.594 1.00 59.22 85 GLY A O 1
ATOM 669 N N . ILE A 1 86 ? 14.738 9.715 13.375 1.00 60.62 86 ILE A N 1
ATOM 670 C CA . ILE A 1 86 ? 13.312 9.674 13.050 1.00 60.62 86 ILE A CA 1
ATOM 671 C C . ILE A 1 86 ? 13.057 8.323 12.392 1.00 60.62 86 ILE A C 1
ATOM 673 O O . ILE A 1 86 ? 13.678 7.990 11.378 1.00 60.62 86 ILE A O 1
ATOM 677 N N . ARG A 1 87 ? 12.169 7.532 12.994 1.00 57.97 87 ARG A N 1
ATOM 678 C CA . ARG A 1 87 ? 11.677 6.283 12.415 1.00 57.97 87 ARG A CA 1
ATOM 679 C C . ARG A 1 87 ? 10.243 6.530 11.956 1.00 57.97 87 ARG A C 1
ATOM 681 O O . ARG A 1 87 ? 9.357 6.559 12.812 1.00 57.97 87 ARG A O 1
ATOM 688 N N . PRO A 1 88 ? 10.004 6.777 10.658 1.00 56.12 88 PRO A N 1
ATOM 689 C CA . PRO A 1 88 ? 8.644 6.804 10.155 1.00 56.12 88 PRO A CA 1
ATOM 690 C C . PRO A 1 88 ? 8.036 5.418 10.380 1.00 56.12 88 PRO A C 1
ATOM 692 O O . PRO A 1 88 ? 8.578 4.404 9.948 1.00 56.12 88 PRO A O 1
ATOM 695 N 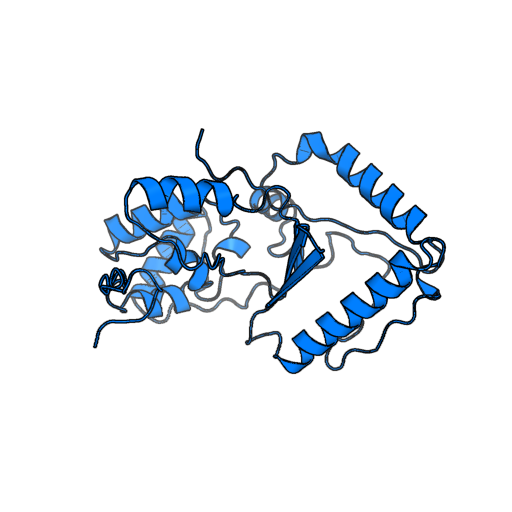N . TYR A 1 89 ? 6.942 5.385 11.131 1.00 52.56 89 TYR A N 1
ATOM 696 C CA . TYR A 1 89 ? 6.129 4.194 11.313 1.00 52.56 89 TYR A CA 1
ATOM 697 C C . TYR A 1 89 ? 4.764 4.504 10.723 1.00 52.56 89 TYR A C 1
ATOM 699 O O . TYR A 1 89 ? 3.948 5.172 11.362 1.00 52.56 89 TYR A O 1
ATOM 707 N N . ALA A 1 90 ? 4.562 4.066 9.487 1.00 56.72 90 ALA A N 1
ATOM 708 C CA . ALA A 1 90 ? 3.244 3.936 8.899 1.00 56.72 90 ALA A CA 1
ATOM 709 C C . ALA A 1 90 ? 2.895 2.450 8.986 1.00 56.72 90 ALA A C 1
ATOM 711 O O . ALA A 1 90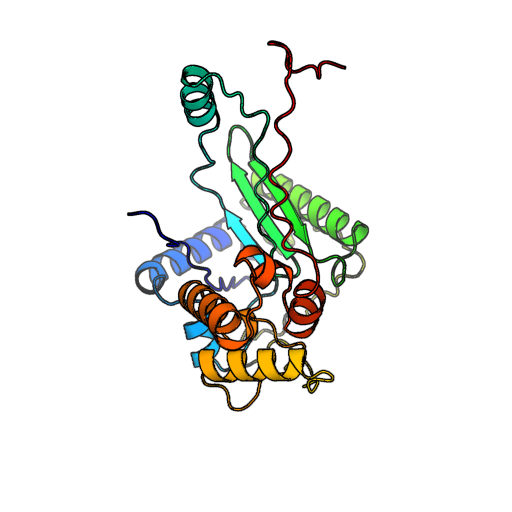 ? 3.611 1.619 8.431 1.00 56.72 90 ALA A O 1
ATOM 712 N N . GLY A 1 91 ? 1.849 2.101 9.734 1.00 55.81 91 GLY A N 1
ATOM 713 C CA . GLY A 1 91 ? 1.273 0.769 9.605 1.00 55.81 91 GLY A CA 1
ATOM 714 C C . GLY A 1 91 ? 0.679 0.676 8.206 1.00 55.81 91 GLY A C 1
ATOM 715 O O . GLY A 1 91 ? -0.224 1.446 7.896 1.00 55.81 91 GLY A O 1
ATOM 716 N N . SER A 1 92 ? 1.214 -0.194 7.352 1.00 61.56 92 SER A N 1
ATOM 717 C CA . SER A 1 92 ? 0.588 -0.466 6.061 1.00 61.56 92 SER A CA 1
ATOM 718 C C . SER A 1 92 ? -0.530 -1.491 6.234 1.00 61.56 92 SER A C 1
ATOM 720 O O . SER A 1 92 ? -0.403 -2.443 7.006 1.00 61.56 92 SER A O 1
ATOM 722 N N . HIS A 1 93 ? -1.637 -1.285 5.527 1.00 69.50 93 HIS A N 1
ATOM 723 C CA . HIS A 1 93 ? -2.762 -2.227 5.452 1.00 69.50 93 HIS A CA 1
ATOM 724 C C . HIS A 1 93 ? -2.659 -3.144 4.235 1.00 69.50 93 HIS A C 1
ATOM 726 O O . HIS A 1 93 ? -3.486 -4.031 4.059 1.00 69.50 93 HIS A O 1
ATOM 732 N N . TYR A 1 94 ? -1.638 -2.933 3.404 1.00 80.38 94 TYR A N 1
ATOM 733 C CA . TYR A 1 94 ? -1.346 -3.780 2.262 1.00 80.38 94 TYR A CA 1
ATOM 734 C C . TYR A 1 94 ? -0.431 -4.928 2.705 1.00 80.38 94 TYR A C 1
ATOM 736 O O . TYR A 1 94 ? 0.541 -4.668 3.425 1.00 80.38 94 TYR A O 1
ATOM 744 N N . PRO A 1 95 ? -0.691 -6.178 2.266 1.00 83.62 95 PRO A N 1
ATOM 745 C CA . PRO A 1 95 ? 0.161 -7.329 2.563 1.00 83.62 95 PRO A CA 1
ATOM 746 C C . PRO A 1 95 ? 1.650 -7.071 2.331 1.00 83.62 95 PRO A C 1
ATOM 748 O O . PRO A 1 95 ? 2.476 -7.532 3.121 1.00 83.62 95 PRO A O 1
ATOM 751 N N . LEU A 1 96 ? 1.972 -6.306 1.283 1.00 87.50 96 LEU A N 1
ATOM 752 C CA . LEU A 1 96 ? 3.321 -5.884 0.939 1.00 87.50 96 LEU A CA 1
ATOM 753 C C . LEU A 1 96 ? 3.360 -4.383 0.636 1.00 87.50 96 LEU A C 1
ATOM 755 O O . LEU A 1 96 ? 2.509 -3.837 -0.066 1.00 87.50 96 LEU A O 1
ATOM 759 N N . THR A 1 97 ? 4.370 -3.688 1.144 1.00 89.88 97 THR A N 1
ATOM 760 C CA . THR A 1 97 ? 4.640 -2.286 0.815 1.00 89.88 97 THR A CA 1
ATOM 761 C C . THR A 1 97 ? 6.120 -2.090 0.555 1.00 89.88 97 THR A C 1
ATOM 763 O O . THR A 1 97 ? 6.955 -2.417 1.396 1.00 89.88 97 THR A O 1
ATOM 766 N N . LEU A 1 98 ? 6.434 -1.554 -0.619 1.00 92.19 98 LEU A N 1
ATOM 767 C CA . LEU A 1 98 ? 7.779 -1.193 -1.033 1.00 92.19 98 LEU A CA 1
ATOM 768 C C . LEU A 1 98 ? 7.916 0.326 -0.987 1.00 92.19 98 LEU A C 1
ATOM 770 O O . LEU A 1 98 ? 7.313 1.029 -1.795 1.00 92.19 98 LEU A O 1
ATOM 774 N N . THR A 1 99 ? 8.740 0.827 -0.076 1.00 90.25 99 THR A N 1
ATOM 775 C CA . THR A 1 99 ? 9.106 2.243 -0.040 1.00 90.25 99 THR A CA 1
ATOM 776 C C . THR A 1 99 ? 10.491 2.420 -0.640 1.00 90.25 99 THR A C 1
ATOM 778 O O . THR A 1 99 ? 11.455 1.812 -0.173 1.00 90.25 99 THR A O 1
ATOM 781 N N . ALA A 1 100 ? 10.588 3.263 -1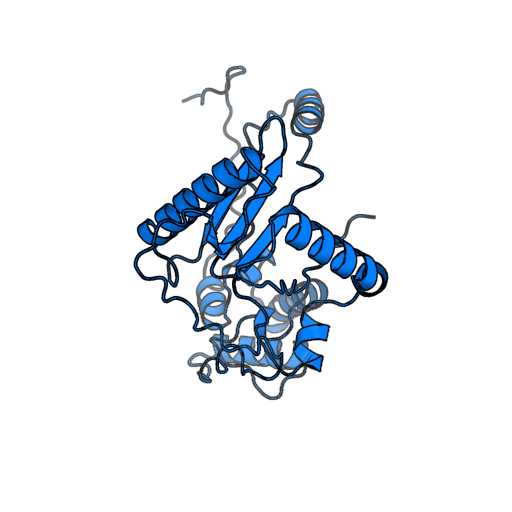.659 1.00 90.31 100 ALA A N 1
ATOM 782 C CA . ALA A 1 100 ? 11.825 3.673 -2.293 1.00 90.31 100 ALA A CA 1
ATOM 783 C C . ALA A 1 100 ? 12.143 5.123 -1.917 1.00 90.31 100 ALA A C 1
ATOM 785 O O . ALA A 1 100 ? 11.317 6.019 -2.095 1.00 90.31 100 ALA A O 1
ATOM 786 N N . THR A 1 101 ? 13.352 5.351 -1.416 1.00 87.94 101 THR A N 1
ATOM 787 C CA . THR A 1 101 ? 13.902 6.691 -1.186 1.00 87.94 101 THR A CA 1
ATOM 788 C C . THR A 1 101 ? 15.259 6.784 -1.868 1.00 87.94 101 THR A C 1
ATOM 790 O O . THR A 1 101 ? 15.999 5.802 -1.902 1.00 87.94 101 THR A O 1
ATOM 793 N N . ALA A 1 102 ? 15.593 7.930 -2.452 1.00 83.50 102 ALA A N 1
ATOM 794 C CA . ALA A 1 102 ? 16.818 8.081 -3.230 1.00 83.50 102 ALA A CA 1
ATOM 795 C C . ALA A 1 102 ? 17.643 9.246 -2.682 1.00 83.50 102 ALA A C 1
ATOM 797 O O . ALA A 1 102 ? 17.432 10.361 -3.127 1.00 83.50 102 ALA A O 1
ATOM 798 N N . GLU A 1 103 ? 18.540 8.999 -1.712 1.00 76.94 103 GLU A N 1
ATOM 799 C CA . GLU A 1 103 ? 19.566 9.975 -1.282 1.00 76.94 103 GLU A CA 1
ATOM 800 C C . GLU A 1 103 ? 20.545 9.406 -0.221 1.00 76.94 103 GLU A C 1
ATOM 802 O O . GLU A 1 103 ? 20.104 8.921 0.828 1.00 76.94 103 GLU A O 1
ATOM 807 N N . PRO A 1 104 ? 21.883 9.450 -0.436 1.00 76.25 104 PRO A N 1
ATOM 808 C CA . PRO A 1 104 ? 22.584 9.564 -1.727 1.00 76.25 104 PRO A CA 1
ATOM 809 C C . PRO A 1 104 ? 22.499 8.273 -2.570 1.00 76.25 104 PRO A C 1
ATOM 811 O O . PRO A 1 104 ? 22.967 8.234 -3.702 1.00 76.25 104 PRO A O 1
ATOM 814 N N . HIS A 1 105 ? 21.910 7.208 -2.020 1.00 85.19 105 HIS A N 1
ATOM 815 C CA . HIS A 1 105 ? 21.707 5.918 -2.676 1.00 85.19 105 HIS A CA 1
ATOM 816 C C . HIS A 1 105 ? 20.224 5.551 -2.658 1.00 85.19 105 HIS A C 1
ATOM 818 O O . HIS A 1 105 ? 19.491 5.979 -1.762 1.00 85.19 105 HIS A O 1
ATOM 824 N N . LEU A 1 106 ? 19.800 4.722 -3.615 1.00 87.25 106 LEU A N 1
ATOM 825 C CA . LEU A 1 106 ? 18.475 4.114 -3.588 1.00 87.25 106 LEU A CA 1
ATOM 826 C C . LEU A 1 106 ? 18.379 3.178 -2.378 1.00 87.25 106 LEU A C 1
ATOM 828 O O . LEU A 1 106 ? 19.113 2.198 -2.267 1.00 87.25 106 LEU A O 1
ATOM 832 N N . ARG A 1 107 ? 17.460 3.479 -1.467 1.00 88.69 107 ARG A N 1
ATOM 833 C CA . ARG A 1 107 ? 17.089 2.623 -0.348 1.00 88.69 107 ARG A CA 1
ATOM 834 C C . ARG A 1 107 ? 15.699 2.073 -0.606 1.00 88.69 107 ARG A C 1
ATOM 836 O O . ARG A 1 107 ? 14.738 2.828 -0.716 1.00 88.69 107 ARG A O 1
ATOM 843 N N . LEU A 1 108 ? 15.603 0.751 -0.628 1.00 91.06 108 LEU A N 1
ATOM 844 C CA . LEU A 1 108 ? 14.339 0.030 -0.679 1.00 91.06 108 LEU A CA 1
ATOM 845 C C . LEU A 1 108 ? 14.021 -0.506 0.714 1.00 91.06 108 LEU A C 1
ATOM 847 O O . LEU A 1 108 ? 14.858 -1.143 1.351 1.00 91.06 108 LEU A O 1
ATOM 851 N N . THR A 1 109 ? 12.818 -0.226 1.200 1.00 90.06 109 THR A N 1
ATOM 852 C CA . THR A 1 109 ? 12.309 -0.740 2.472 1.00 90.06 109 THR A CA 1
ATOM 853 C C . THR A 1 109 ? 11.071 -1.568 2.187 1.00 90.06 109 THR A C 1
ATOM 855 O O . THR A 1 109 ? 10.089 -1.045 1.666 1.00 90.06 109 THR A O 1
ATOM 858 N N . LEU A 1 110 ? 11.126 -2.854 2.531 1.00 90.69 110 LEU A N 1
ATOM 859 C CA . LEU A 1 110 ? 10.005 -3.772 2.390 1.00 90.69 110 LEU A CA 1
ATOM 860 C C . LEU A 1 110 ? 9.293 -3.909 3.737 1.00 90.69 110 LEU A C 1
ATOM 862 O O . LEU A 1 110 ? 9.875 -4.385 4.712 1.00 90.69 110 LEU A O 1
ATOM 866 N N . GLN A 1 111 ? 8.040 -3.483 3.790 1.00 89.12 111 GLN A N 1
ATOM 867 C CA . GLN A 1 111 ? 7.139 -3.704 4.916 1.00 89.12 111 GLN A CA 1
ATOM 868 C C . GLN A 1 111 ? 6.126 -4.766 4.512 1.00 89.12 111 GLN A C 1
ATOM 870 O O . GLN A 1 111 ? 5.650 -4.771 3.379 1.00 89.12 111 GLN A O 1
ATOM 875 N N . TYR A 1 112 ? 5.810 -5.678 5.422 1.00 87.00 112 TYR A N 1
ATOM 876 C CA . TYR A 1 112 ? 4.916 -6.785 5.120 1.00 87.00 112 TYR A CA 1
ATOM 877 C C . TYR A 1 112 ? 4.130 -7.218 6.355 1.00 87.00 112 TYR A C 1
ATOM 879 O O . TYR A 1 112 ? 4.576 -7.051 7.495 1.00 87.00 112 TYR A O 1
ATOM 887 N N . GLN A 1 113 ? 2.950 -7.787 6.122 1.00 83.38 113 GLN A N 1
ATOM 888 C CA . GLN A 1 113 ? 2.087 -8.295 7.182 1.00 83.38 113 GLN A CA 1
ATOM 889 C C . GLN A 1 113 ? 2.472 -9.735 7.536 1.00 83.38 113 GLN A C 1
ATOM 891 O O . GLN A 1 113 ? 2.254 -10.645 6.741 1.00 83.38 113 GLN A O 1
ATOM 896 N N . GLN A 1 114 ? 2.974 -9.957 8.756 1.00 80.38 114 GLN A N 1
ATOM 897 C CA . GLN A 1 114 ? 3.463 -11.270 9.218 1.00 80.38 114 GLN A CA 1
ATOM 898 C C . GLN A 1 114 ? 2.413 -12.396 9.182 1.00 80.38 114 GLN A C 1
ATOM 900 O O . GLN A 1 114 ? 2.775 -13.566 9.149 1.00 80.38 114 GLN A O 1
ATOM 905 N N . GLY A 1 115 ? 1.118 -12.056 9.179 1.00 77.62 115 GLY A N 1
ATOM 906 C CA . GLY A 1 115 ? 0.030 -13.031 9.038 1.00 77.62 115 GLY A CA 1
ATOM 907 C C . GLY A 1 115 ? -0.200 -13.532 7.606 1.00 77.62 115 GLY A C 1
ATOM 908 O O . GLY A 1 115 ? -0.937 -14.492 7.423 1.00 77.62 115 GLY A O 1
ATOM 909 N N . VAL A 1 116 ? 0.403 -12.882 6.605 1.00 82.25 116 VAL A N 1
ATOM 910 C CA . VAL A 1 116 ? 0.246 -13.209 5.175 1.00 82.25 116 VAL A CA 1
ATOM 911 C C . VAL A 1 116 ? 1.592 -13.555 4.542 1.00 82.25 116 VAL A C 1
ATOM 913 O O . VAL A 1 116 ? 1.685 -14.488 3.751 1.00 82.25 116 VAL A O 1
ATOM 916 N N . ILE A 1 117 ? 2.637 -12.809 4.899 1.00 86.06 117 ILE A N 1
ATOM 917 C CA . ILE A 1 117 ? 3.994 -12.952 4.380 1.00 86.06 117 ILE A CA 1
ATOM 918 C C . ILE A 1 117 ? 4.920 -13.211 5.564 1.00 86.06 117 ILE A C 1
ATOM 920 O O . ILE A 1 117 ? 5.040 -12.376 6.462 1.00 86.06 117 ILE A O 1
ATOM 924 N N . ASP A 1 118 ? 5.587 -14.360 5.574 1.00 88.12 118 ASP A N 1
ATOM 925 C CA . ASP A 1 118 ? 6.617 -14.636 6.569 1.00 88.12 118 ASP A CA 1
ATOM 926 C C . ASP A 1 118 ? 7.950 -13.948 6.217 1.00 88.12 118 ASP A C 1
ATOM 928 O O . ASP A 1 118 ? 8.156 -13.401 5.130 1.00 88.12 118 ASP A O 1
ATOM 932 N N . HIS A 1 119 ? 8.880 -13.950 7.172 1.00 89.50 119 HIS A N 1
ATOM 933 C CA . HIS A 1 119 ? 10.168 -13.283 6.997 1.00 89.50 119 HIS A CA 1
ATOM 934 C C . HIS A 1 119 ? 11.039 -13.913 5.898 1.00 89.50 119 HIS A C 1
ATOM 936 O O . HIS A 1 119 ? 11.790 -13.200 5.234 1.00 89.50 119 HIS A O 1
ATOM 942 N N . HIS A 1 120 ? 10.944 -15.229 5.693 1.00 91.00 120 HIS A N 1
ATOM 943 C CA . HIS A 1 120 ? 11.729 -15.928 4.681 1.00 91.00 120 HIS A CA 1
ATOM 944 C C . HIS A 1 120 ? 11.263 -15.535 3.277 1.00 91.00 120 HIS A C 1
ATOM 946 O O . HIS A 1 120 ? 12.078 -15.120 2.451 1.00 91.00 120 HIS A O 1
ATOM 952 N N . LEU A 1 121 ? 9.949 -15.552 3.052 1.00 90.44 121 LEU A N 1
ATOM 953 C CA . LEU A 1 121 ? 9.322 -15.102 1.819 1.00 90.44 121 LEU A CA 1
ATOM 954 C C . LEU A 1 121 ? 9.642 -13.627 1.531 1.00 90.44 121 LEU A C 1
ATOM 956 O O . LEU A 1 121 ? 10.050 -13.286 0.421 1.00 90.44 121 LEU A O 1
ATOM 960 N N . ALA A 1 122 ? 9.531 -12.747 2.532 1.00 91.19 122 ALA A N 1
ATOM 961 C CA . ALA A 1 122 ? 9.889 -11.336 2.378 1.00 91.19 122 ALA A CA 1
ATOM 962 C C . ALA A 1 122 ? 11.355 -11.152 1.938 1.00 91.19 122 ALA A C 1
ATOM 964 O O . ALA A 1 122 ? 11.647 -10.329 1.067 1.00 91.19 122 ALA A O 1
ATOM 965 N N . HIS A 1 123 ? 12.278 -11.942 2.496 1.00 92.38 123 HIS A N 1
ATOM 966 C CA . HIS A 1 123 ? 13.691 -11.901 2.125 1.00 92.38 123 HIS A CA 1
ATOM 967 C C . HIS A 1 123 ? 13.936 -12.419 0.697 1.00 92.38 123 HIS A C 1
ATOM 969 O O . HIS A 1 123 ? 14.727 -11.833 -0.042 1.00 92.38 123 HIS A O 1
ATOM 975 N N . GLN A 1 124 ? 13.242 -13.482 0.278 1.00 93.50 124 GLN A N 1
ATOM 976 C CA . GLN A 1 124 ? 13.309 -13.987 -1.098 1.00 93.50 124 GLN A CA 1
ATOM 977 C C . GLN A 1 124 ? 12.783 -12.951 -2.109 1.00 93.50 124 GLN A C 1
ATOM 979 O O . GLN A 1 124 ? 13.420 -12.723 -3.139 1.00 93.50 124 GLN A O 1
ATOM 984 N N . ILE A 1 125 ? 11.671 -12.269 -1.798 1.00 92.56 125 ILE A N 1
ATOM 985 C CA . ILE A 1 125 ? 11.130 -11.169 -2.615 1.00 92.56 125 ILE A CA 1
ATOM 986 C C . ILE A 1 125 ? 12.151 -10.034 -2.737 1.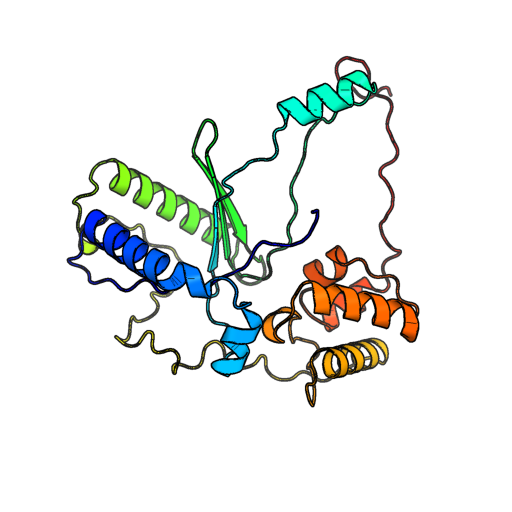00 92.56 125 ILE A C 1
ATOM 988 O O . ILE A 1 125 ? 12.407 -9.560 -3.843 1.00 92.56 125 ILE A O 1
ATOM 992 N N . ALA A 1 126 ? 12.757 -9.618 -1.621 1.00 93.25 126 ALA A N 1
ATOM 993 C CA . ALA A 1 126 ? 13.758 -8.555 -1.619 1.00 93.25 126 ALA A CA 1
ATOM 994 C C . ALA A 1 126 ? 14.984 -8.921 -2.472 1.00 93.25 126 ALA A C 1
ATOM 996 O O . ALA A 1 126 ? 15.415 -8.118 -3.294 1.00 93.25 126 ALA A O 1
ATOM 997 N N . HIS A 1 127 ? 15.504 -10.145 -2.335 1.00 93.19 127 HIS A N 1
ATOM 998 C CA . HIS A 1 127 ? 16.634 -10.625 -3.134 1.00 93.19 127 HIS A CA 1
ATOM 999 C C . HIS A 1 127 ? 16.307 -10.653 -4.633 1.00 93.19 127 HIS A C 1
ATOM 1001 O O . HIS A 1 127 ? 17.084 -10.165 -5.451 1.00 93.19 127 HIS A O 1
ATOM 1007 N N . ARG A 1 128 ? 15.132 -11.179 -4.999 1.00 93.56 128 ARG A N 1
ATOM 1008 C CA . ARG A 1 128 ? 14.655 -11.198 -6.387 1.00 93.56 128 ARG A CA 1
ATOM 1009 C C . ARG A 1 128 ? 14.524 -9.788 -6.962 1.00 93.56 128 ARG A C 1
ATOM 1011 O O . ARG A 1 128 ? 14.929 -9.571 -8.097 1.00 93.56 128 ARG A O 1
ATOM 1018 N N . LEU A 1 129 ? 13.979 -8.840 -6.197 1.00 94.06 129 LEU A N 1
ATOM 1019 C CA . LEU A 1 129 ? 13.842 -7.451 -6.636 1.00 94.06 129 LEU A CA 1
ATOM 1020 C C . LEU A 1 129 ? 15.208 -6.814 -6.914 1.00 94.06 129 LEU A C 1
ATOM 1022 O O . LEU A 1 129 ? 15.380 -6.210 -7.967 1.00 94.06 129 LEU A O 1
ATOM 1026 N N . THR A 1 130 ? 16.180 -6.983 -6.016 1.00 93.62 130 THR A N 1
ATOM 1027 C CA . THR A 1 130 ? 17.543 -6.468 -6.221 1.00 93.62 130 THR A CA 1
ATOM 1028 C C . THR A 1 130 ? 18.182 -7.071 -7.471 1.00 93.62 130 THR A C 1
ATOM 1030 O O . THR A 1 130 ? 18.688 -6.330 -8.304 1.00 93.62 130 THR A O 1
ATOM 1033 N N . HIS A 1 131 ? 18.059 -8.386 -7.671 1.00 93.81 131 HIS A N 1
ATOM 1034 C CA . HIS A 1 131 ? 18.597 -9.069 -8.854 1.00 93.81 131 HIS A CA 1
ATOM 1035 C C . HIS A 1 131 ? 17.975 -8.582 -10.172 1.00 93.81 131 HIS A C 1
ATOM 1037 O O . HIS A 1 131 ? 18.660 -8.452 -11.186 1.00 93.81 131 HIS A O 1
ATOM 1043 N N . ILE A 1 132 ? 16.673 -8.278 -10.171 1.00 93.50 132 ILE A N 1
ATOM 1044 C CA . ILE A 1 132 ? 15.996 -7.680 -11.330 1.00 93.50 132 ILE A CA 1
ATOM 1045 C C . ILE A 1 132 ? 16.504 -6.253 -11.572 1.00 93.50 132 ILE A C 1
ATOM 1047 O O . ILE A 1 132 ? 16.767 -5.886 -12.714 1.00 93.50 132 ILE A O 1
ATOM 1051 N N . LEU A 1 133 ? 16.658 -5.442 -10.522 1.00 92.94 133 LEU A N 1
ATOM 1052 C CA . LEU A 1 133 ? 17.152 -4.067 -10.649 1.00 92.94 133 LEU A CA 1
ATOM 1053 C C . LEU A 1 133 ? 18.607 -4.013 -11.145 1.00 92.94 133 LEU A C 1
ATOM 1055 O O . LEU A 1 133 ? 18.937 -3.149 -11.959 1.00 92.94 133 LEU A O 1
ATOM 1059 N N . ASP A 1 134 ? 19.454 -4.952 -10.727 1.00 93.88 134 ASP A N 1
ATOM 1060 C CA . ASP A 1 134 ? 20.836 -5.067 -11.206 1.00 93.88 134 ASP A CA 1
ATOM 1061 C C . ASP A 1 134 ? 20.884 -5.401 -12.707 1.00 93.88 134 ASP A C 1
ATOM 1063 O O . ASP A 1 134 ? 21.624 -4.770 -13.466 1.00 93.88 134 ASP A O 1
ATOM 1067 N N . GLN A 1 135 ? 20.043 -6.330 -13.174 1.00 94.06 135 GLN A N 1
ATOM 1068 C CA . GLN A 1 135 ? 19.920 -6.632 -14.607 1.00 94.06 135 GLN A CA 1
ATOM 1069 C C . GLN A 1 135 ? 19.378 -5.440 -15.401 1.00 94.06 135 GLN A C 1
ATOM 1071 O O . GLN A 1 135 ? 19.936 -5.087 -16.441 1.00 94.06 135 GLN A O 1
ATOM 1076 N N . LEU A 1 136 ? 18.342 -4.776 -14.881 1.00 91.56 136 LEU A N 1
ATOM 1077 C CA . LEU A 1 136 ? 17.702 -3.623 -15.514 1.00 91.56 136 LEU A CA 1
ATOM 1078 C C . LEU A 1 136 ? 18.683 -2.465 -15.705 1.00 91.56 136 LEU A C 1
ATOM 1080 O O . LEU A 1 136 ? 18.722 -1.848 -16.767 1.00 91.56 136 LEU A O 1
ATOM 1084 N N . THR A 1 137 ? 19.484 -2.172 -14.680 1.00 91.06 137 THR A N 1
ATOM 1085 C CA . THR A 1 137 ? 20.488 -1.100 -14.736 1.00 91.06 137 THR A CA 1
ATOM 1086 C C . THR A 1 137 ? 21.695 -1.458 -15.600 1.00 91.06 137 THR A C 1
ATOM 1088 O O . THR A 1 137 ? 22.339 -0.557 -16.135 1.00 91.06 137 THR A O 1
ATOM 1091 N N . SER A 1 138 ? 21.978 -2.750 -15.779 1.00 93.75 138 SER A N 1
ATOM 1092 C CA . SER A 1 138 ? 23.071 -3.229 -16.629 1.00 93.75 138 SER A CA 1
ATOM 1093 C C . SER A 1 138 ? 22.707 -3.244 -18.117 1.00 93.75 138 SER A C 1
ATOM 1095 O O . SER A 1 138 ? 23.554 -2.927 -18.951 1.00 93.75 138 SER A O 1
ATOM 1097 N N . ASN A 1 139 ? 21.467 -3.606 -18.467 1.00 92.56 139 ASN A N 1
ATOM 1098 C CA . ASN A 1 139 ? 20.995 -3.625 -19.851 1.00 92.56 139 ASN A CA 1
ATOM 1099 C C . ASN A 1 139 ? 19.479 -3.334 -19.949 1.00 92.56 139 ASN A C 1
ATOM 1101 O O . ASN A 1 139 ? 18.666 -4.257 -19.866 1.00 92.56 139 ASN A O 1
ATOM 1105 N N . PRO A 1 140 ? 19.074 -2.071 -20.179 1.00 87.56 140 PRO A N 1
ATOM 1106 C CA . PRO A 1 140 ? 17.660 -1.690 -20.249 1.00 87.56 140 PRO A CA 1
ATOM 1107 C C . PRO A 1 140 ? 16.940 -2.192 -21.513 1.00 87.56 140 PRO A C 1
ATOM 1109 O O . PRO A 1 140 ? 15.709 -2.181 -21.567 1.00 87.56 140 PRO A O 1
ATOM 1112 N N . GLU A 1 141 ? 17.683 -2.658 -22.520 1.00 91.94 141 GLU A N 1
ATOM 1113 C CA . GLU A 1 141 ? 17.114 -3.198 -23.759 1.00 91.94 141 GLU A CA 1
ATOM 1114 C C . GLU A 1 141 ? 16.785 -4.693 -23.667 1.00 91.94 141 GLU A C 1
ATOM 1116 O O . GLU A 1 141 ? 16.226 -5.244 -24.613 1.00 91.94 141 GLU A O 1
ATOM 1121 N N . LEU A 1 142 ? 17.072 -5.341 -22.527 1.00 92.25 142 LEU A N 1
ATOM 1122 C CA . LEU A 1 142 ? 16.589 -6.694 -22.253 1.00 92.25 142 LEU A CA 1
ATOM 1123 C C . LEU A 1 142 ? 15.064 -6.741 -22.348 1.00 92.25 142 LEU A C 1
ATOM 1125 O O . LEU A 1 142 ? 14.349 -5.892 -21.791 1.00 92.25 142 LEU A O 1
ATOM 1129 N N . THR A 1 143 ? 14.580 -7.764 -23.041 1.00 94.00 143 THR A N 1
ATOM 1130 C CA . THR A 1 143 ? 13.166 -8.121 -23.051 1.00 94.00 143 THR A CA 1
ATOM 1131 C C . THR A 1 143 ? 12.772 -8.758 -21.722 1.00 94.00 143 THR A C 1
ATOM 1133 O O . THR A 1 143 ? 13.599 -9.340 -21.021 1.00 94.00 143 THR A O 1
ATOM 1136 N N . LEU A 1 144 ? 11.496 -8.651 -21.347 1.00 90.62 144 LEU A N 1
ATOM 1137 C CA . LEU A 1 144 ? 11.006 -9.169 -20.066 1.00 90.62 144 LEU A CA 1
ATOM 1138 C C . LEU A 1 144 ? 11.196 -10.688 -19.910 1.00 90.62 144 LEU A C 1
ATOM 1140 O O . LEU A 1 144 ? 11.312 -11.159 -18.782 1.00 90.62 144 LEU A O 1
ATOM 1144 N N . GLU A 1 145 ? 11.231 -11.448 -21.007 1.00 92.38 145 GLU A N 1
ATOM 1145 C CA . GLU A 1 145 ? 11.487 -12.896 -20.990 1.00 92.38 145 GLU A CA 1
ATOM 1146 C C . GLU A 1 145 ? 12.960 -13.276 -20.806 1.00 92.38 145 GLU A C 1
ATOM 1148 O O . GLU A 1 145 ? 13.251 -14.390 -20.374 1.00 92.38 145 GLU A O 1
ATOM 1153 N N . GLU A 1 146 ? 13.883 -12.360 -21.101 1.00 92.88 146 GLU A N 1
ATOM 1154 C CA . GLU A 1 146 ? 15.324 -12.578 -20.947 1.00 92.88 146 GLU A CA 1
ATOM 1155 C C . GLU A 1 146 ? 15.817 -12.320 -19.522 1.00 92.88 146 GLU A C 1
ATOM 1157 O O . GLU A 1 146 ? 16.939 -12.701 -19.188 1.00 92.88 146 GLU A O 1
ATOM 1162 N N . PHE A 1 147 ? 15.003 -11.685 -18.672 1.00 92.00 147 PHE A N 1
ATOM 1163 C CA . PHE A 1 147 ? 15.363 -11.491 -17.273 1.00 92.00 147 PHE A CA 1
ATOM 1164 C C . PHE A 1 147 ? 15.516 -12.840 -16.572 1.00 92.00 147 PHE A C 1
ATOM 1166 O O . PHE A 1 147 ? 14.597 -13.662 -16.543 1.00 92.00 147 PHE A O 1
ATOM 1173 N N . ASP A 1 148 ? 16.653 -13.025 -15.909 1.00 92.38 148 ASP A N 1
ATOM 1174 C CA . ASP A 1 148 ? 16.790 -14.080 -14.921 1.00 92.38 148 ASP A CA 1
ATOM 1175 C C . ASP A 1 148 ? 16.002 -13.676 -13.678 1.00 92.38 148 ASP A C 1
ATOM 1177 O O . ASP A 1 148 ? 16.286 -12.670 -13.023 1.00 92.38 148 ASP A O 1
ATOM 1181 N N . VAL A 1 149 ? 14.964 -14.437 -13.365 1.00 89.62 149 VAL A N 1
ATOM 1182 C CA . VAL A 1 149 ? 14.043 -14.105 -12.290 1.00 89.62 149 VAL A CA 1
ATOM 1183 C C . VAL A 1 149 ? 14.039 -15.250 -11.281 1.00 89.62 149 VAL A C 1
ATOM 1185 O O . VAL A 1 149 ? 13.284 -16.211 -11.461 1.00 89.62 149 VAL A O 1
ATOM 1188 N N . PRO A 1 150 ? 14.846 -15.151 -10.202 1.00 88.06 150 PRO A N 1
ATOM 1189 C CA . PRO A 1 150 ? 14.961 -16.203 -9.208 1.00 88.06 150 PRO A CA 1
ATOM 1190 C C . PRO A 1 150 ? 13.584 -16.629 -8.686 1.00 88.06 150 PRO A C 1
ATOM 1192 O O . PRO A 1 150 ? 12.765 -15.765 -8.335 1.00 88.06 150 PRO A O 1
ATOM 1195 N N . PRO A 1 151 ? 13.291 -17.941 -8.635 1.00 84.56 151 PRO A N 1
ATOM 1196 C CA . PRO A 1 151 ? 12.035 -18.419 -8.087 1.00 84.56 151 PRO A CA 1
ATOM 1197 C C . PRO A 1 151 ? 11.939 -18.048 -6.605 1.00 84.56 151 PRO A C 1
ATOM 1199 O O . PRO A 1 151 ? 12.940 -17.929 -5.900 1.00 84.56 151 PRO A O 1
ATOM 1202 N N . VAL A 1 152 ? 10.710 -17.852 -6.141 1.00 82.50 152 VAL A N 1
ATOM 1203 C CA . VAL A 1 152 ? 10.407 -17.547 -4.743 1.00 82.50 152 VAL A CA 1
ATOM 1204 C C . VAL A 1 152 ? 9.431 -18.601 -4.258 1.00 82.50 152 VAL A C 1
ATOM 1206 O O . VAL A 1 152 ? 8.362 -18.774 -4.850 1.00 82.50 152 VAL A O 1
ATOM 1209 N N . ASP A 1 153 ? 9.803 -19.311 -3.201 1.00 79.62 153 ASP A N 1
ATOM 1210 C CA . ASP A 1 153 ? 8.969 -20.365 -2.645 1.00 79.62 153 ASP A CA 1
ATOM 1211 C C . ASP A 1 153 ? 7.711 -19.765 -2.013 1.00 79.62 153 ASP A C 1
ATOM 1213 O O . ASP A 1 153 ? 7.719 -18.673 -1.456 1.00 79.62 153 ASP A O 1
ATOM 1217 N N . GLY A 1 154 ? 6.579 -20.455 -2.135 1.00 69.94 154 GLY A N 1
ATOM 1218 C CA . GLY A 1 154 ? 5.304 -19.967 -1.596 1.00 69.94 154 GLY A CA 1
ATOM 1219 C C . GLY A 1 154 ? 4.597 -18.908 -2.453 1.00 69.94 154 GLY A C 1
ATOM 1220 O O . GLY A 1 154 ? 3.377 -18.789 -2.348 1.00 69.94 154 GLY A O 1
ATOM 1221 N N . LEU A 1 155 ? 5.282 -18.235 -3.387 1.00 68.31 155 LEU A N 1
ATOM 1222 C CA . LEU A 1 155 ? 4.611 -17.454 -4.431 1.00 68.31 155 LEU A CA 1
ATOM 1223 C C . LEU A 1 155 ? 4.138 -18.385 -5.546 1.00 68.31 155 LEU A C 1
ATOM 1225 O O . LEU A 1 155 ? 4.919 -18.924 -6.328 1.00 68.31 155 LEU A O 1
ATOM 1229 N N . ARG A 1 156 ? 2.822 -18.578 -5.644 1.00 58.75 156 ARG A N 1
ATOM 1230 C CA . ARG A 1 156 ? 2.228 -19.175 -6.842 1.00 58.75 156 ARG A CA 1
ATOM 1231 C C . ARG A 1 156 ? 2.285 -18.128 -7.957 1.00 58.75 156 ARG A C 1
ATOM 1233 O O . ARG A 1 156 ? 1.809 -17.015 -7.727 1.00 58.75 156 ARG A O 1
ATOM 1240 N N . PRO A 1 157 ? 2.811 -18.449 -9.155 1.00 54.41 157 PRO A N 1
ATOM 1241 C CA . PRO A 1 157 ? 2.591 -17.607 -10.319 1.00 54.41 157 PRO A CA 1
ATOM 1242 C C . PRO A 1 157 ? 1.085 -17.413 -10.448 1.00 54.41 157 PRO A C 1
ATOM 1244 O O . PRO A 1 157 ? 0.344 -18.386 -10.618 1.00 54.41 157 PRO A O 1
ATOM 1247 N N . ARG A 1 158 ? 0.612 -16.175 -10.301 1.00 54.72 158 ARG A N 1
ATOM 1248 C CA . ARG A 1 158 ? -0.769 -15.862 -10.647 1.00 54.72 158 ARG A CA 1
ATOM 1249 C C . ARG A 1 158 ? -0.875 -16.227 -12.121 1.00 54.72 158 ARG A C 1
ATOM 1251 O O . ARG A 1 158 ? -0.126 -15.672 -12.922 1.00 54.72 158 ARG A O 1
ATOM 1258 N N . GLN A 1 159 ? -1.707 -17.213 -12.470 1.00 41.53 159 GLN A N 1
ATOM 1259 C CA . GLN A 1 159 ? -1.985 -17.499 -13.873 1.00 41.53 159 GLN A CA 1
ATOM 1260 C C . GLN A 1 159 ? -2.448 -16.178 -14.481 1.00 41.53 159 GLN A C 1
ATOM 1262 O O . GLN A 1 159 ? -3.535 -15.696 -14.157 1.00 41.53 159 GLN A O 1
ATOM 1267 N N . MET A 1 160 ? -1.587 -15.572 -15.301 1.00 41.75 160 MET A N 1
ATOM 1268 C CA . MET A 1 160 ? -1.919 -14.453 -16.169 1.00 41.75 160 MET A CA 1
ATOM 1269 C C . MET A 1 160 ? -2.916 -14.988 -17.193 1.00 41.75 160 MET A C 1
ATOM 1271 O O . MET A 1 160 ? -2.585 -15.269 -18.339 1.00 41.75 160 MET A O 1
ATOM 1275 N N . THR A 1 161 ? -4.156 -15.201 -16.763 1.00 38.28 161 THR A N 1
ATOM 1276 C CA . THR A 1 161 ? -5.270 -15.163 -17.694 1.00 38.28 161 THR A CA 1
ATOM 1277 C C . THR A 1 161 ? -5.245 -13.760 -18.289 1.00 38.28 161 THR A C 1
ATOM 1279 O O . THR A 1 161 ? -5.024 -12.782 -17.576 1.00 38.28 161 THR A O 1
ATOM 1282 N N . ALA A 1 162 ? -5.376 -13.666 -19.612 1.00 40.50 162 ALA A N 1
ATOM 1283 C CA . ALA A 1 162 ? -5.194 -12.451 -20.414 1.00 40.50 162 ALA A CA 1
ATOM 1284 C C . ALA A 1 162 ? -6.107 -11.265 -20.020 1.00 40.50 162 ALA A C 1
ATOM 1286 O O . ALA A 1 162 ? -6.073 -10.204 -20.635 1.00 40.50 162 ALA A O 1
ATOM 1287 N N . THR A 1 163 ? -6.906 -11.424 -18.973 1.00 40.62 163 THR A N 1
ATOM 1288 C CA . THR A 1 163 ? -7.853 -10.464 -18.442 1.00 40.62 163 THR A CA 1
ATOM 1289 C C . THR A 1 163 ? -7.443 -10.077 -17.020 1.00 40.62 163 THR A C 1
ATOM 1291 O O . THR A 1 163 ? -8.002 -10.562 -16.039 1.00 40.62 163 THR A O 1
ATOM 1294 N N . ASN A 1 164 ? -6.548 -9.091 -16.902 1.00 49.31 164 ASN A N 1
ATOM 1295 C CA . ASN A 1 164 ? -6.598 -8.114 -15.800 1.00 49.31 164 ASN A CA 1
ATOM 1296 C C . ASN A 1 164 ? -7.861 -7.230 -15.952 1.00 49.31 164 ASN A C 1
ATOM 1298 O O . ASN A 1 164 ? -7.791 -6.007 -15.844 1.00 49.31 164 ASN A O 1
ATOM 1302 N N . ASP A 1 165 ? -9.005 -7.814 -16.314 1.00 47.91 165 ASP A N 1
ATOM 1303 C CA . ASP A 1 165 ? -10.260 -7.083 -16.369 1.00 47.91 165 ASP A CA 1
ATOM 1304 C C . ASP A 1 165 ? -10.664 -6.748 -14.944 1.00 47.91 165 ASP A C 1
ATOM 1306 O O . ASP A 1 165 ? -10.662 -7.610 -14.066 1.00 47.91 165 ASP A O 1
ATOM 1310 N N . ALA A 1 166 ? -11.073 -5.498 -14.732 1.00 46.12 166 ALA A N 1
ATOM 1311 C CA . ALA A 1 166 ? -11.663 -5.040 -13.477 1.00 46.12 166 ALA A CA 1
ATOM 1312 C C . ALA A 1 166 ? -12.932 -5.834 -13.079 1.00 46.12 166 ALA A C 1
ATOM 1314 O O . ALA A 1 166 ? -13.472 -5.621 -12.001 1.00 46.12 166 ALA A O 1
ATOM 1315 N N . ALA A 1 167 ? -13.399 -6.746 -13.944 1.00 41.59 167 ALA A N 1
ATOM 1316 C CA . ALA A 1 167 ? -14.516 -7.656 -13.724 1.00 41.59 167 ALA A CA 1
ATOM 1317 C C . ALA A 1 167 ? -14.129 -8.993 -13.060 1.00 41.59 167 ALA A C 1
ATOM 1319 O O . ALA A 1 167 ? -15.019 -9.752 -12.676 1.00 41.59 167 ALA A O 1
ATOM 1320 N N . ALA A 1 168 ? -12.838 -9.319 -12.914 1.00 40.53 168 ALA A N 1
ATOM 1321 C CA . ALA A 1 168 ? -12.448 -10.464 -12.096 1.00 40.53 168 ALA A CA 1
ATOM 1322 C C . ALA A 1 168 ? -12.658 -10.093 -10.616 1.00 40.53 168 ALA A C 1
ATOM 1324 O O . ALA A 1 168 ? -12.108 -9.078 -10.186 1.00 40.53 168 ALA A O 1
ATOM 1325 N N . PRO A 1 169 ? -13.433 -10.869 -9.830 1.00 36.22 169 PRO A N 1
ATOM 1326 C CA . PRO A 1 169 ? -13.708 -10.534 -8.441 1.00 36.22 169 PRO A CA 1
ATOM 1327 C C . PRO A 1 169 ? -12.391 -10.528 -7.671 1.00 36.22 169 PRO A C 1
ATOM 1329 O O . PRO A 1 169 ? -11.804 -11.572 -7.378 1.00 36.22 169 PRO A O 1
ATOM 1332 N N . ALA A 1 170 ? -11.895 -9.330 -7.384 1.00 41.19 170 ALA A N 1
ATOM 1333 C CA . ALA A 1 170 ? -10.814 -9.154 -6.448 1.00 41.19 170 ALA A CA 1
ATOM 1334 C C . ALA A 1 170 ? -11.304 -9.613 -5.076 1.00 41.19 170 ALA A C 1
ATOM 1336 O O . ALA A 1 170 ? -12.424 -9.272 -4.708 1.00 41.19 170 ALA A O 1
ATOM 1337 N N . HIS A 1 171 ? -10.482 -10.433 -4.412 1.00 40.25 171 HIS A N 1
ATOM 1338 C CA . HIS A 1 171 ? -10.639 -10.987 -3.065 1.00 40.25 171 HIS A CA 1
ATOM 1339 C C . HIS A 1 171 ? -12.091 -11.059 -2.574 1.00 40.25 171 HIS A C 1
ATOM 1341 O O . HIS A 1 171 ? -12.675 -10.062 -2.156 1.00 40.25 171 HIS A O 1
ATOM 1347 N N . ALA A 1 172 ? -12.665 -12.268 -2.632 1.00 40.66 172 ALA A N 1
ATOM 1348 C CA . ALA A 1 172 ? -13.970 -12.577 -2.056 1.00 40.66 172 ALA A CA 1
ATOM 1349 C C . ALA A 1 172 ? -14.151 -11.824 -0.733 1.00 40.66 172 ALA A C 1
ATOM 1351 O O . ALA A 1 172 ? -13.276 -11.933 0.127 1.00 40.66 172 ALA A O 1
ATOM 1352 N N . ARG A 1 173 ? -15.253 -11.056 -0.614 1.00 46.72 173 ARG A N 1
ATOM 1353 C CA . ARG A 1 173 ? -15.637 -10.335 0.613 1.00 46.72 173 ARG A CA 1
ATOM 1354 C C . ARG A 1 173 ? -15.235 -11.186 1.806 1.00 46.72 173 ARG A C 1
ATOM 1356 O O . ARG A 1 173 ? -15.667 -12.343 1.867 1.00 46.72 173 ARG A O 1
ATOM 1363 N N . THR A 1 174 ? -14.425 -10.631 2.705 1.00 55.50 174 THR A N 1
ATOM 1364 C CA . THR A 1 174 ? -14.115 -11.262 3.987 1.00 55.50 174 THR A CA 1
ATOM 1365 C C . THR A 1 174 ? -15.428 -11.805 4.536 1.00 55.50 174 THR A C 1
ATOM 1367 O O . THR A 1 174 ? -16.429 -11.084 4.587 1.00 55.50 174 THR A O 1
ATOM 1370 N N . ALA A 1 175 ? -15.487 -13.120 4.769 1.00 67.75 175 ALA A N 1
ATOM 1371 C CA . ALA A 1 175 ? -16.742 -13.764 5.127 1.00 67.75 175 ALA A CA 1
ATOM 1372 C C . ALA A 1 175 ? -17.306 -13.045 6.355 1.00 67.75 175 ALA A C 1
ATOM 1374 O O . ALA A 1 175 ? -16.602 -12.891 7.350 1.00 67.75 175 ALA A O 1
ATOM 1375 N N . TYR A 1 176 ? -18.547 -12.559 6.256 1.00 81.44 176 TYR A N 1
ATOM 1376 C CA . TYR A 1 176 ? -19.133 -11.731 7.303 1.00 81.44 176 TYR A CA 1
ATOM 1377 C C . TYR A 1 176 ? -19.057 -12.452 8.652 1.00 81.44 176 TYR A C 1
ATOM 1379 O O . TYR A 1 176 ? -19.682 -13.500 8.844 1.00 81.44 176 TYR A O 1
ATOM 1387 N N . ARG A 1 177 ? -18.320 -11.856 9.591 1.00 89.75 177 ARG A N 1
ATOM 1388 C CA . ARG A 1 177 ? -18.320 -12.242 10.997 1.00 89.75 177 ARG A CA 1
ATOM 1389 C C . ARG A 1 177 ? -19.106 -11.203 11.784 1.00 89.75 177 ARG A C 1
ATOM 1391 O O . ARG A 1 177 ? -18.794 -10.013 11.738 1.00 89.75 177 ARG A O 1
ATOM 1398 N N . ALA A 1 178 ? -20.140 -11.663 12.481 1.00 89.00 178 ALA A N 1
ATOM 1399 C CA . ALA A 1 178 ? -20.948 -10.810 13.339 1.00 89.00 178 ALA A CA 1
ATOM 1400 C C . ALA A 1 178 ? -20.156 -10.382 14.590 1.00 89.00 178 ALA A C 1
ATOM 1402 O O . ALA A 1 178 ? -19.324 -11.162 15.070 1.00 89.00 178 ALA A O 1
ATOM 1403 N N . PRO A 1 179 ? -20.432 -9.188 15.143 1.00 91.75 179 PRO A N 1
ATOM 1404 C CA . PRO A 1 179 ? -19.947 -8.797 16.459 1.00 91.75 179 PRO A CA 1
ATOM 1405 C C . PRO A 1 179 ? -20.282 -9.829 17.537 1.00 91.75 179 PRO A C 1
ATOM 1407 O O . PRO A 1 179 ? -21.397 -10.343 17.599 1.00 91.75 179 PRO A O 1
ATOM 1410 N N . GLN A 1 180 ? -19.314 -10.130 18.401 1.00 91.38 180 GLN A N 1
ATOM 1411 C CA . GLN A 1 180 ? -19.449 -11.089 19.502 1.00 91.38 180 GLN A CA 1
ATOM 1412 C C . GLN A 1 180 ? -19.449 -10.408 20.877 1.00 91.38 180 GLN A C 1
ATOM 1414 O O . GLN A 1 180 ? -19.684 -11.062 21.893 1.00 91.38 180 GLN A O 1
ATOM 1419 N N . SER A 1 181 ? -19.212 -9.094 20.927 1.00 91.62 181 SER A N 1
ATOM 1420 C CA . SER A 1 181 ? -19.262 -8.287 22.149 1.00 91.62 181 SER A CA 1
ATOM 1421 C C . SER A 1 181 ? -20.040 -6.988 21.944 1.00 91.62 181 SER A C 1
ATOM 1423 O O . SER A 1 181 ? -20.116 -6.465 20.834 1.00 91.62 181 SER A O 1
ATOM 1425 N N . THR A 1 182 ? -20.557 -6.408 23.032 1.00 90.94 182 THR A N 1
ATOM 1426 C CA . THR A 1 182 ? -21.239 -5.099 23.009 1.00 90.94 182 THR A CA 1
ATOM 1427 C C . THR A 1 182 ? -20.353 -3.996 22.429 1.00 90.94 182 THR A C 1
ATOM 1429 O O . THR A 1 182 ? -20.838 -3.095 21.756 1.00 90.94 182 THR A O 1
ATOM 1432 N N . LYS A 1 183 ? -19.038 -4.079 22.663 1.00 90.06 183 LYS A N 1
ATOM 1433 C CA . LYS A 1 183 ? -18.065 -3.120 22.135 1.00 90.06 183 LYS A CA 1
ATOM 1434 C C . LYS A 1 183 ? -17.882 -3.269 20.630 1.00 90.06 183 LYS A C 1
ATOM 1436 O O . LYS A 1 183 ? -17.908 -2.274 19.917 1.00 90.06 183 LYS A O 1
ATOM 1441 N N . GLU A 1 184 ? -17.692 -4.498 20.157 1.00 93.50 184 GLU A N 1
ATOM 1442 C CA . GLU A 1 184 ? -17.624 -4.768 18.720 1.00 93.50 184 GLU A CA 1
ATOM 1443 C C . GLU A 1 184 ? -18.912 -4.334 18.019 1.00 93.50 184 GLU A C 1
ATOM 1445 O O . GLU A 1 184 ? -18.828 -3.766 16.938 1.00 93.50 184 GLU A O 1
ATOM 1450 N N . GLN A 1 185 ? -20.076 -4.546 18.645 1.00 94.00 185 GLN A N 1
ATOM 1451 C CA . GLN A 1 185 ? -21.361 -4.116 18.099 1.00 94.00 185 GLN A CA 1
ATOM 1452 C C . GLN A 1 185 ? -21.405 -2.594 17.954 1.00 94.00 185 GLN A C 1
ATOM 1454 O O . GLN A 1 185 ? -21.615 -2.092 16.858 1.00 94.00 185 GLN A O 1
ATOM 1459 N N . ALA A 1 186 ? -21.097 -1.861 19.026 1.00 92.44 186 ALA A N 1
ATOM 1460 C CA . ALA A 1 186 ? -21.108 -0.403 19.003 1.00 92.44 186 ALA A CA 1
ATOM 1461 C C . ALA A 1 186 ? -20.100 0.189 17.998 1.00 92.44 186 ALA A C 1
ATOM 1463 O O . ALA A 1 186 ? -20.381 1.188 17.339 1.00 92.44 186 ALA A O 1
ATOM 1464 N N . LEU A 1 187 ? -18.923 -0.430 17.849 1.00 92.69 187 LEU A N 1
ATOM 1465 C CA . LEU A 1 187 ? -17.954 -0.034 16.827 1.00 92.69 187 LEU A CA 1
ATOM 1466 C C . LEU A 1 187 ? -18.461 -0.348 15.415 1.00 92.69 187 LEU A C 1
ATOM 1468 O O . LEU A 1 187 ? -18.340 0.503 14.540 1.00 92.69 187 LEU A O 1
ATOM 1472 N N . ALA A 1 188 ? -19.037 -1.529 15.184 1.00 93.12 188 ALA A N 1
ATOM 1473 C CA . ALA A 1 188 ? -19.596 -1.900 13.887 1.00 93.12 188 ALA A CA 1
ATOM 1474 C C . ALA A 1 188 ? -20.733 -0.961 13.461 1.00 93.12 188 ALA A C 1
ATOM 1476 O O . ALA A 1 188 ? -20.766 -0.552 12.302 1.00 93.12 188 ALA A O 1
ATOM 1477 N N . ASP A 1 189 ? -21.594 -0.556 14.397 1.00 93.31 189 ASP A N 1
ATOM 1478 C CA . ASP A 1 189 ? -22.686 0.390 14.150 1.00 93.31 189 ASP A CA 1
ATOM 1479 C C . ASP A 1 189 ? -22.139 1.777 13.762 1.00 93.31 189 ASP A C 1
ATOM 1481 O O . ASP A 1 189 ? -22.545 2.355 12.753 1.00 93.31 189 ASP A O 1
ATOM 1485 N N . LEU A 1 190 ? -21.130 2.285 14.483 1.00 93.19 190 LEU A N 1
ATOM 1486 C CA . LEU A 1 190 ? -20.476 3.553 14.135 1.00 93.19 190 LEU A CA 1
ATOM 1487 C C . LEU A 1 190 ? -19.776 3.511 12.774 1.00 93.19 190 LEU A C 1
ATOM 1489 O O . LEU A 1 190 ? -19.820 4.494 12.031 1.00 93.19 190 LEU A O 1
ATOM 1493 N N . PHE A 1 191 ? -19.122 2.397 12.438 1.00 92.12 191 PHE A N 1
ATOM 1494 C CA . PHE A 1 191 ? -18.548 2.204 11.109 1.00 92.12 191 PHE A CA 1
ATOM 1495 C C . PHE A 1 191 ? -19.655 2.217 10.050 1.00 92.12 191 PHE A C 1
ATOM 1497 O O . PHE A 1 191 ? -19.569 2.998 9.105 1.00 92.12 191 PHE A O 1
ATOM 1504 N N . ALA A 1 192 ? -20.713 1.423 10.228 1.00 89.06 192 ALA A N 1
ATOM 1505 C CA . ALA A 1 192 ? -21.841 1.359 9.302 1.00 89.06 192 ALA A CA 1
ATOM 1506 C C . ALA A 1 192 ? -22.438 2.747 9.030 1.00 89.06 192 ALA A C 1
ATOM 1508 O O . ALA A 1 192 ? -22.616 3.126 7.875 1.00 89.06 192 ALA A O 1
ATOM 1509 N N . GLU A 1 193 ? -22.637 3.561 10.067 1.00 88.12 193 GLU A N 1
ATOM 1510 C CA . GLU A 1 193 ? -23.153 4.920 9.911 1.00 88.12 193 GLU A CA 1
ATOM 1511 C C . GLU A 1 193 ? -22.176 5.878 9.217 1.00 88.12 193 GLU A C 1
ATOM 1513 O O . GLU A 1 193 ? -22.588 6.679 8.378 1.00 88.12 193 GLU A O 1
ATOM 1518 N N . VAL A 1 194 ? -20.881 5.828 9.552 1.00 88.12 194 VAL A N 1
ATOM 1519 C CA . VAL A 1 194 ? -19.869 6.706 8.935 1.00 88.12 194 VAL A CA 1
ATOM 1520 C C . VAL A 1 194 ? -19.676 6.380 7.454 1.00 88.12 194 VAL A C 1
ATOM 1522 O O . VAL A 1 194 ? -19.460 7.293 6.654 1.00 88.12 194 VAL A O 1
ATOM 1525 N N . PHE A 1 195 ? -19.765 5.100 7.097 1.00 83.00 195 PHE A N 1
ATOM 1526 C CA . PHE A 1 195 ? -19.608 4.608 5.731 1.00 83.00 195 PHE A CA 1
ATOM 1527 C C . PHE A 1 195 ? -20.923 4.546 4.940 1.00 83.00 195 PHE A C 1
ATOM 1529 O O . PHE A 1 195 ? -20.888 4.337 3.731 1.00 83.00 195 PHE A O 1
ATOM 1536 N N . GLY A 1 196 ? -22.076 4.744 5.588 1.00 81.31 196 GLY A N 1
ATOM 1537 C CA . GLY A 1 196 ? -23.390 4.605 4.953 1.00 81.31 196 GLY A CA 1
ATOM 1538 C C . GLY A 1 196 ? -23.687 3.176 4.484 1.00 81.31 196 GLY A C 1
ATOM 1539 O O . GLY A 1 196 ? -24.334 2.993 3.456 1.00 81.31 196 GLY A O 1
ATOM 1540 N N . ALA A 1 197 ? -23.179 2.170 5.198 1.00 82.19 197 ALA A N 1
ATOM 1541 C CA . ALA A 1 197 ? -23.352 0.757 4.876 1.00 82.19 197 ALA A CA 1
ATOM 1542 C C . ALA A 1 197 ? -24.488 0.130 5.700 1.00 82.19 197 ALA A C 1
ATOM 1544 O O . ALA A 1 197 ? -24.636 0.437 6.878 1.00 82.19 197 ALA A O 1
ATOM 1545 N N . ASP A 1 198 ? -25.239 -0.813 5.116 1.00 78.88 198 ASP A N 1
ATOM 1546 C CA . ASP A 1 198 ? -26.309 -1.535 5.833 1.00 78.88 198 ASP A CA 1
ATOM 1547 C C . ASP A 1 198 ? -25.774 -2.370 7.006 1.00 78.88 198 ASP A C 1
ATOM 1549 O O . ASP A 1 198 ? -26.447 -2.564 8.017 1.00 78.88 198 ASP A O 1
ATOM 1553 N N . ARG A 1 199 ? -24.568 -2.929 6.844 1.00 84.12 199 ARG A N 1
ATOM 1554 C CA . ARG A 1 199 ? -23.879 -3.732 7.858 1.00 84.12 199 ARG A CA 1
ATOM 1555 C C . ARG A 1 199 ? -22.377 -3.749 7.617 1.00 84.12 199 ARG A C 1
ATOM 1557 O O . ARG A 1 199 ? -21.941 -3.793 6.467 1.00 84.12 199 ARG A O 1
ATOM 1564 N N . VAL A 1 200 ? -21.620 -3.817 8.709 1.00 87.62 200 VAL A N 1
ATOM 1565 C CA . VAL A 1 200 ? -20.161 -3.979 8.716 1.00 87.62 200 VAL A CA 1
ATOM 1566 C C . VAL A 1 200 ? -19.806 -5.183 9.593 1.00 87.62 200 VAL A C 1
ATOM 1568 O O . VAL A 1 200 ? -20.327 -5.336 10.698 1.00 87.62 200 VAL A O 1
ATOM 1571 N N . GLY A 1 201 ? -18.986 -6.090 9.070 1.00 88.19 201 GLY A N 1
ATOM 1572 C CA . GLY A 1 201 ? -18.443 -7.240 9.788 1.00 88.19 201 GLY A CA 1
ATOM 1573 C C . GLY A 1 201 ? -17.229 -6.855 10.627 1.00 88.19 201 GLY A C 1
ATOM 1574 O O . GLY A 1 201 ? -16.499 -5.925 10.302 1.00 88.19 201 GLY A O 1
ATOM 1575 N N . VAL A 1 202 ? -16.966 -7.586 11.709 1.00 89.62 202 VAL A N 1
ATOM 1576 C CA . VAL A 1 202 ? -15.871 -7.215 12.626 1.00 89.62 202 VAL A CA 1
ATOM 1577 C C . VAL A 1 202 ? -14.461 -7.433 12.068 1.00 89.62 202 VAL A C 1
ATOM 1579 O O . VAL A 1 202 ? -13.502 -6.902 12.628 1.00 89.62 202 VAL A O 1
ATOM 1582 N N . ASP A 1 203 ? -14.349 -8.191 10.977 1.00 85.69 203 ASP A N 1
ATOM 1583 C CA . ASP A 1 203 ? -13.113 -8.402 10.217 1.00 85.69 203 ASP A CA 1
ATOM 1584 C C . ASP A 1 203 ? -13.003 -7.476 8.996 1.00 85.69 203 ASP A C 1
ATOM 1586 O O . ASP A 1 203 ? -11.981 -7.510 8.315 1.00 85.69 203 ASP A O 1
ATOM 1590 N N . ASP A 1 204 ? -14.017 -6.641 8.728 1.00 81.38 204 ASP A N 1
ATOM 1591 C CA . ASP A 1 204 ? -13.927 -5.636 7.670 1.00 81.38 204 ASP A CA 1
ATOM 1592 C C . ASP A 1 204 ? -12.893 -4.587 8.072 1.00 81.38 204 ASP A C 1
ATOM 1594 O O . ASP A 1 204 ? -12.875 -4.085 9.208 1.00 81.38 204 ASP A O 1
ATOM 1598 N N . THR A 1 205 ? -12.018 -4.244 7.130 1.00 77.88 205 THR A N 1
ATOM 1599 C CA . THR A 1 205 ? -11.019 -3.212 7.377 1.00 77.88 205 THR A CA 1
ATOM 1600 C C . THR A 1 205 ? -11.551 -1.825 7.045 1.00 77.88 205 THR A C 1
ATOM 1602 O O . THR A 1 205 ? -12.333 -1.635 6.114 1.00 77.88 205 THR A O 1
ATOM 1605 N N . PHE A 1 206 ? -11.075 -0.808 7.773 1.00 80.94 206 PHE A N 1
ATOM 1606 C CA . PHE A 1 206 ? -11.430 0.595 7.512 1.00 80.94 206 PHE A CA 1
ATOM 1607 C C . PHE A 1 206 ? -11.226 0.985 6.036 1.00 80.94 206 PHE A C 1
ATOM 1609 O O . PHE A 1 206 ? -12.010 1.752 5.486 1.00 80.94 206 PHE A O 1
ATOM 1616 N N . PHE A 1 207 ? -10.193 0.444 5.387 1.00 72.44 207 PHE A N 1
ATOM 1617 C CA . PHE A 1 207 ? -9.846 0.765 4.003 1.00 72.44 207 PHE A CA 1
ATOM 1618 C C . PHE A 1 207 ? -10.660 -0.025 2.976 1.00 72.44 207 PHE A C 1
ATOM 1620 O O . PHE A 1 207 ? -11.041 0.557 1.967 1.00 72.44 207 PHE A O 1
ATOM 1627 N N . GLU A 1 208 ? -10.998 -1.293 3.235 1.00 70.88 208 GLU A N 1
ATOM 1628 C CA . GLU A 1 208 ? -11.918 -2.060 2.372 1.00 70.88 208 GLU A CA 1
ATOM 1629 C C . GLU A 1 208 ? -13.322 -1.454 2.332 1.00 70.88 208 GLU A C 1
ATOM 1631 O O . GLU A 1 208 ? -14.035 -1.614 1.345 1.00 70.88 208 GLU A O 1
ATOM 1636 N N . LEU A 1 209 ? -13.704 -0.728 3.386 1.00 72.88 209 LEU A N 1
ATOM 1637 C CA . LEU A 1 209 ? -14.949 0.036 3.451 1.00 72.88 209 LEU A CA 1
ATOM 1638 C C . LEU A 1 209 ? -14.869 1.389 2.716 1.00 72.88 209 LEU A C 1
ATOM 1640 O O . LEU A 1 209 ? -15.834 2.148 2.735 1.00 72.88 209 LEU A O 1
ATOM 1644 N N . GLY A 1 210 ? -13.741 1.719 2.074 1.00 67.75 210 GLY A N 1
ATOM 1645 C CA . GLY A 1 210 ? -13.533 3.008 1.403 1.00 67.75 210 GLY A CA 1
ATOM 1646 C C . GLY A 1 210 ? -13.037 4.118 2.338 1.00 67.75 210 GLY A C 1
ATOM 1647 O O . GLY A 1 210 ? -13.295 5.304 2.128 1.00 67.75 210 GLY A O 1
ATOM 1648 N N . GLY A 1 211 ? -12.344 3.753 3.414 1.00 72.12 211 GLY A N 1
ATOM 1649 C CA . GLY A 1 211 ? -11.828 4.687 4.408 1.00 72.12 211 GLY A CA 1
ATOM 1650 C C . GLY A 1 211 ? -10.841 5.710 3.851 1.00 72.12 211 GLY A C 1
ATOM 1651 O O . GLY A 1 211 ? -9.901 5.382 3.131 1.00 72.12 211 GLY A O 1
ATOM 1652 N N . ASN A 1 212 ? -11.011 6.969 4.255 1.00 70.25 212 ASN A N 1
ATOM 1653 C CA . ASN A 1 212 ? -10.089 8.066 3.964 1.00 70.25 212 ASN A CA 1
ATOM 1654 C C . ASN A 1 212 ? -9.816 8.907 5.221 1.00 70.25 212 ASN A C 1
ATOM 1656 O O . ASN A 1 212 ? -10.399 8.683 6.281 1.00 70.25 212 ASN A O 1
ATOM 1660 N N . SER A 1 213 ? -8.927 9.895 5.122 1.00 69.81 213 SER A N 1
ATOM 1661 C CA . SER A 1 213 ? -8.522 10.728 6.262 1.00 69.81 213 SER A CA 1
ATOM 1662 C C . SER A 1 213 ? -9.689 11.476 6.921 1.00 69.81 213 SER A C 1
ATOM 1664 O O . SER A 1 213 ? -9.740 11.563 8.148 1.00 69.81 213 SER A O 1
ATOM 1666 N N . LEU A 1 214 ? -10.650 11.976 6.138 1.00 75.88 214 LEU A N 1
ATOM 1667 C CA . LEU A 1 214 ? -11.824 12.673 6.664 1.00 75.88 214 LEU A CA 1
ATOM 1668 C C . LEU A 1 214 ? -12.747 11.709 7.414 1.00 75.88 214 LEU A C 1
ATOM 1670 O O . LEU A 1 214 ? -13.205 12.033 8.510 1.00 75.88 214 LEU A O 1
ATOM 1674 N N . LEU A 1 215 ? -12.993 10.525 6.850 1.00 83.00 215 LEU A N 1
ATOM 1675 C CA . LEU A 1 215 ? -13.768 9.475 7.510 1.00 83.00 215 LEU A CA 1
ATOM 1676 C C . LEU A 1 215 ? -13.060 8.977 8.772 1.00 83.00 215 LEU A C 1
ATOM 1678 O O . LEU A 1 215 ? -13.721 8.774 9.781 1.00 83.00 215 LEU A O 1
ATOM 1682 N N . ALA A 1 216 ? -11.727 8.884 8.769 1.00 82.56 216 ALA A N 1
ATOM 1683 C CA . ALA A 1 216 ? -10.943 8.493 9.938 1.00 82.56 216 ALA A CA 1
ATOM 1684 C C . ALA A 1 216 ? -11.096 9.514 11.073 1.00 82.56 216 ALA A C 1
ATOM 1686 O O . ALA A 1 216 ? -11.361 9.141 12.213 1.00 82.56 216 ALA A O 1
ATOM 1687 N N . ILE A 1 217 ? -10.987 10.811 10.762 1.00 80.69 217 ILE A N 1
ATOM 1688 C CA . ILE A 1 217 ? -11.183 11.892 11.739 1.00 80.69 217 ILE A CA 1
ATOM 1689 C C . ILE A 1 217 ? -12.616 11.875 12.286 1.00 80.69 217 ILE A C 1
ATOM 1691 O O . ILE A 1 217 ? -12.800 11.947 13.502 1.00 80.69 217 ILE A O 1
ATOM 1695 N N . LYS A 1 218 ? -13.625 11.751 11.410 1.00 83.94 218 LYS A N 1
ATOM 1696 C CA . LYS A 1 218 ? -15.041 11.664 11.806 1.00 83.94 218 LYS A CA 1
ATOM 1697 C C . LYS A 1 218 ? -15.289 10.462 12.714 1.00 83.94 218 LYS A C 1
ATOM 1699 O O . LYS A 1 218 ? -15.892 10.614 13.771 1.00 83.94 218 LYS A O 1
ATOM 1704 N N . LEU A 1 219 ? -14.793 9.294 12.324 1.00 89.81 219 LEU A N 1
ATOM 1705 C CA . LEU A 1 219 ? -14.968 8.047 13.053 1.00 89.81 219 LEU A CA 1
ATOM 1706 C C . LEU A 1 219 ? -14.309 8.105 14.436 1.00 89.81 219 LEU A C 1
ATOM 1708 O O . LEU A 1 219 ? -14.963 7.800 15.427 1.00 89.81 219 LEU A O 1
ATOM 1712 N N . VAL A 1 220 ? -13.057 8.569 14.530 1.00 88.56 220 VAL A N 1
ATOM 1713 C CA . VAL A 1 220 ? -12.363 8.758 15.818 1.00 88.56 220 VAL A CA 1
ATOM 1714 C C . VAL A 1 220 ? -13.119 9.740 16.716 1.00 88.56 220 VAL A C 1
ATOM 1716 O O . VAL A 1 220 ? -13.297 9.476 17.905 1.00 88.56 220 VAL A O 1
ATOM 1719 N N . ALA A 1 221 ? -13.604 10.854 16.159 1.00 85.06 221 ALA A N 1
ATOM 1720 C CA . ALA A 1 221 ? -14.377 11.833 16.917 1.00 85.06 221 ALA A CA 1
ATOM 1721 C C . ALA A 1 221 ? -15.696 11.248 17.454 1.00 85.06 221 ALA A C 1
ATOM 1723 O O . ALA A 1 221 ? -16.030 11.488 18.615 1.00 85.06 221 ALA A O 1
ATOM 1724 N N . ARG A 1 222 ? -16.416 10.451 16.652 1.00 91.06 222 ARG A N 1
ATOM 1725 C CA . ARG A 1 222 ? -17.659 9.786 17.077 1.00 91.06 222 ARG A CA 1
ATOM 1726 C C . ARG A 1 222 ? -17.414 8.688 18.102 1.00 91.06 222 ARG A C 1
ATOM 1728 O O . ARG A 1 222 ? -18.095 8.669 19.116 1.00 91.06 222 ARG A O 1
ATOM 1735 N N . ILE A 1 223 ? -16.402 7.841 17.911 1.00 90.75 223 ILE A N 1
ATOM 1736 C CA . ILE A 1 223 ? -16.031 6.805 18.891 1.00 90.75 223 ILE A CA 1
ATOM 1737 C C . ILE A 1 223 ? -15.736 7.442 20.253 1.00 90.75 223 ILE A C 1
ATOM 1739 O O . ILE A 1 223 ? -16.232 6.979 21.281 1.00 90.75 223 ILE A O 1
ATOM 1743 N N . ARG A 1 224 ? -14.998 8.555 20.264 1.00 87.75 224 ARG A N 1
ATOM 1744 C CA . ARG A 1 224 ? -14.733 9.300 21.494 1.00 87.75 224 ARG A CA 1
ATOM 1745 C C . ARG A 1 224 ? -15.996 9.919 22.093 1.00 87.75 224 ARG A C 1
ATOM 1747 O O . ARG A 1 224 ? -16.176 9.856 23.305 1.00 87.75 224 ARG A O 1
ATOM 1754 N N . GLY A 1 225 ? -16.836 10.541 21.268 1.00 87.88 225 GLY A N 1
ATOM 1755 C CA . GLY A 1 225 ? -18.040 11.242 21.719 1.00 87.88 225 GLY A CA 1
ATOM 1756 C C . GLY A 1 225 ? -19.155 10.317 22.210 1.00 87.88 225 GLY A C 1
ATOM 1757 O O . GLY A 1 225 ? -19.836 10.654 23.172 1.00 87.88 225 GLY A O 1
ATOM 1758 N N . GLU A 1 226 ? -19.324 9.158 21.576 1.00 91.38 226 GLU A N 1
ATOM 1759 C CA . GLU A 1 226 ? -20.461 8.258 21.802 1.00 91.38 226 GLU A CA 1
ATOM 1760 C C . GLU A 1 226 ? -20.101 7.066 22.692 1.00 91.38 226 GLU A C 1
ATOM 1762 O O . GLU A 1 226 ? -20.914 6.648 23.512 1.00 91.38 226 GLU A O 1
ATOM 1767 N N . LEU A 1 227 ? -18.875 6.540 22.582 1.00 88.69 227 LEU A N 1
ATOM 1768 C CA . LEU A 1 227 ? -18.433 5.377 23.365 1.00 88.69 227 LEU A CA 1
ATOM 1769 C C . LEU A 1 227 ? -17.510 5.757 24.527 1.00 88.69 227 LEU A C 1
ATOM 1771 O O . LEU A 1 227 ? -17.181 4.905 25.349 1.00 88.69 227 LEU A O 1
ATOM 1775 N N . GLY A 1 228 ? -17.055 7.013 24.594 1.00 82.94 228 GLY A N 1
ATOM 1776 C CA . GLY A 1 228 ? -16.086 7.462 25.597 1.00 82.94 228 GLY A CA 1
ATOM 1777 C C . GLY A 1 228 ? -14.697 6.831 25.442 1.00 82.94 228 GLY A C 1
ATOM 1778 O O . GLY A 1 228 ? -13.876 6.928 26.352 1.00 82.94 228 GLY A O 1
ATOM 1779 N N . ILE A 1 229 ? -14.424 6.179 24.307 1.00 86.12 229 ILE A N 1
ATOM 1780 C CA . ILE A 1 229 ? -13.158 5.497 24.039 1.00 86.12 229 ILE A CA 1
ATOM 1781 C C . ILE A 1 229 ? -12.210 6.482 23.351 1.00 86.12 229 ILE A C 1
ATOM 1783 O O . ILE A 1 229 ? -12.487 6.960 22.250 1.00 86.12 229 ILE A O 1
ATOM 1787 N N . ASP A 1 230 ? -11.071 6.774 23.981 1.00 80.56 230 ASP A N 1
ATOM 1788 C CA . ASP A 1 230 ? -10.048 7.638 23.388 1.00 80.56 230 ASP A CA 1
ATOM 1789 C C . ASP A 1 230 ? -9.091 6.812 22.520 1.00 80.56 230 ASP A C 1
ATOM 1791 O O . ASP A 1 230 ? -8.142 6.194 23.007 1.00 80.56 230 ASP A O 1
ATOM 1795 N N . ILE A 1 231 ? -9.365 6.777 21.216 1.00 82.31 231 ILE A N 1
ATOM 1796 C CA . ILE A 1 231 ? -8.488 6.156 20.222 1.00 82.31 231 ILE A CA 1
ATOM 1797 C C . ILE A 1 231 ? -7.747 7.219 19.417 1.00 82.31 231 ILE A C 1
ATOM 1799 O O . ILE A 1 231 ? -8.310 8.219 18.977 1.00 82.31 231 ILE A O 1
ATOM 1803 N N . SER A 1 232 ? -6.462 6.980 19.165 1.00 79.94 232 SER A N 1
ATOM 1804 C CA . SER A 1 232 ? -5.713 7.799 18.214 1.00 79.94 232 SER A CA 1
ATOM 1805 C C . SER A 1 232 ? -5.973 7.332 16.777 1.00 79.94 232 SER A C 1
ATOM 1807 O O . SER A 1 232 ? -6.242 6.155 16.541 1.00 79.94 232 SER A O 1
ATOM 1809 N N . ILE A 1 233 ? -5.809 8.223 15.791 1.00 77.19 233 ILE A N 1
ATOM 1810 C CA . ILE A 1 233 ? -5.843 7.845 14.361 1.00 77.19 233 ILE A CA 1
ATOM 1811 C C . ILE A 1 233 ? -4.797 6.758 14.062 1.00 77.19 233 ILE A C 1
ATOM 1813 O O . ILE A 1 233 ? -5.056 5.837 13.294 1.00 77.19 233 ILE A O 1
ATOM 1817 N N . ARG A 1 234 ? -3.634 6.820 14.725 1.00 72.38 234 ARG A N 1
ATOM 1818 C CA . ARG A 1 234 ? -2.612 5.768 14.656 1.00 72.38 234 ARG A CA 1
ATOM 1819 C C . ARG A 1 234 ? -3.187 4.415 15.074 1.00 72.38 234 ARG A C 1
ATOM 1821 O O . ARG A 1 234 ? -2.991 3.442 14.360 1.00 72.38 234 ARG A O 1
ATOM 1828 N N . THR A 1 235 ? -3.900 4.364 16.198 1.00 79.12 235 THR A N 1
ATOM 1829 C CA . THR A 1 235 ? -4.529 3.137 16.705 1.00 79.12 235 THR A CA 1
ATOM 1830 C C . THR A 1 235 ? -5.579 2.610 15.735 1.00 79.12 235 THR A C 1
ATOM 1832 O O . THR A 1 235 ? -5.612 1.409 15.506 1.00 79.12 235 THR A O 1
ATOM 1835 N N . LEU A 1 236 ? -6.396 3.488 15.140 1.00 83.62 236 LEU A N 1
ATOM 1836 C CA . LEU A 1 236 ? -7.377 3.103 14.120 1.00 83.62 236 LEU A CA 1
ATOM 1837 C C . LEU A 1 236 ? -6.705 2.400 12.934 1.00 83.62 236 LEU A C 1
ATOM 1839 O O . LEU A 1 236 ? -7.164 1.345 12.508 1.00 83.62 236 LEU A O 1
ATOM 1843 N N . PHE A 1 237 ? -5.604 2.958 12.430 1.00 77.06 237 PHE A N 1
ATOM 1844 C CA . PHE A 1 237 ? -4.863 2.353 11.327 1.00 77.06 237 PHE A CA 1
ATOM 1845 C C . PHE A 1 237 ? -4.187 1.052 11.775 1.00 77.06 237 PHE A C 1
ATOM 1847 O O . PHE A 1 237 ? -4.447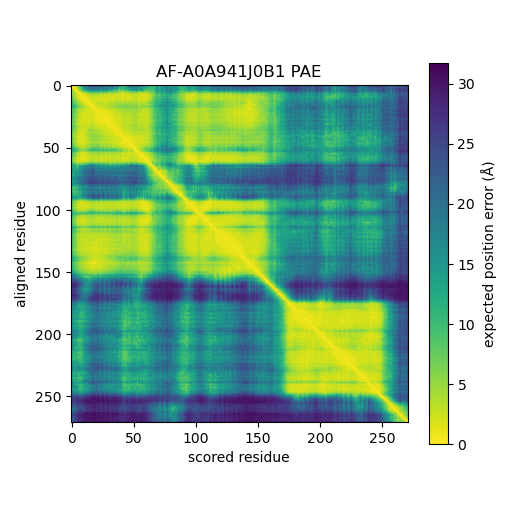 -0.004 11.210 1.00 77.06 237 PHE A O 1
ATOM 1854 N N . GLU A 1 238 ? -3.407 1.057 12.853 1.00 74.31 238 GLU A N 1
ATOM 1855 C CA . GLU A 1 238 ? -2.726 -0.149 13.355 1.00 74.31 238 GLU A CA 1
ATOM 1856 C C . GLU A 1 238 ? -3.676 -1.304 13.699 1.00 74.31 238 GLU A C 1
ATOM 1858 O O . GLU A 1 238 ? -3.287 -2.467 13.600 1.00 74.31 238 GLU A O 1
ATOM 1863 N N . ALA A 1 239 ? -4.903 -0.996 14.120 1.00 75.12 239 ALA A N 1
ATOM 1864 C CA . ALA A 1 239 ? -5.895 -1.996 14.450 1.00 75.12 239 ALA A CA 1
ATOM 1865 C C . ALA A 1 239 ? -6.454 -2.723 13.226 1.00 75.12 239 ALA A C 1
ATOM 1867 O O . ALA A 1 239 ? -6.943 -3.816 13.413 1.00 75.12 239 ALA A O 1
ATOM 1868 N N . GLN A 1 240 ? -6.347 -2.205 12.001 1.00 73.06 240 GLN A N 1
ATOM 1869 C CA . GLN A 1 240 ? -6.803 -2.821 10.740 1.00 73.06 240 GLN A CA 1
ATOM 1870 C C . GLN A 1 240 ? -8.299 -3.220 10.651 1.00 73.06 240 GLN A C 1
ATOM 1872 O O . GLN A 1 240 ? -8.928 -2.850 9.670 1.00 73.06 240 GLN A O 1
ATOM 1877 N N . THR A 1 241 ? -8.881 -3.914 11.635 1.00 85.94 241 THR A N 1
ATOM 1878 C CA . THR A 1 241 ? -10.265 -4.411 11.730 1.00 85.94 241 THR A CA 1
ATOM 1879 C C . THR A 1 241 ? -10.957 -3.920 13.008 1.00 85.94 241 THR A C 1
ATOM 1881 O O . THR A 1 241 ? -10.305 -3.512 13.977 1.00 85.94 241 THR A O 1
ATOM 1884 N N . ILE A 1 242 ? -12.289 -4.005 13.053 1.00 89.69 242 ILE A N 1
ATOM 1885 C CA . ILE A 1 242 ? -13.077 -3.644 14.244 1.00 89.69 242 ILE A CA 1
ATOM 1886 C C . ILE A 1 242 ? -12.730 -4.535 15.441 1.00 89.69 242 ILE A C 1
ATOM 1888 O O . ILE A 1 242 ? -12.571 -4.018 16.545 1.00 89.69 242 ILE A O 1
ATOM 1892 N N . ALA A 1 243 ? -12.561 -5.845 15.250 1.00 86.94 243 ALA A N 1
ATOM 1893 C CA . ALA A 1 243 ? -12.216 -6.768 16.338 1.00 86.94 243 ALA A CA 1
ATOM 1894 C C . ALA A 1 243 ? -10.881 -6.406 17.004 1.00 86.94 243 ALA A C 1
ATOM 1896 O O . ALA A 1 243 ? -10.743 -6.340 18.227 1.00 86.94 243 ALA A O 1
ATOM 1897 N N . GLN A 1 244 ? -9.885 -6.101 16.181 1.00 86.62 244 GLN A N 1
ATOM 1898 C CA . GLN A 1 244 ? -8.578 -5.659 16.641 1.00 86.62 244 GLN A CA 1
ATOM 1899 C C . GLN A 1 244 ? -8.600 -4.255 17.266 1.00 86.62 244 GLN A C 1
ATOM 1901 O O . GLN A 1 244 ? -7.782 -3.972 18.148 1.00 86.62 244 GLN A O 1
ATOM 1906 N N . LEU A 1 245 ? -9.507 -3.377 16.825 1.00 88.06 245 LEU A N 1
ATOM 1907 C CA . LEU A 1 245 ? -9.712 -2.056 17.419 1.00 88.06 245 LEU A CA 1
ATOM 1908 C C . LEU A 1 245 ? -10.378 -2.187 18.791 1.00 88.06 245 LEU A C 1
ATOM 1910 O O . LEU A 1 245 ? -9.922 -1.573 19.754 1.00 88.06 245 LEU A O 1
ATOM 1914 N N . ALA A 1 246 ? -11.388 -3.052 18.898 1.00 88.06 246 ALA A N 1
ATOM 1915 C CA . ALA A 1 246 ? -12.076 -3.380 20.140 1.00 88.06 246 ALA A CA 1
ATOM 1916 C C . ALA A 1 246 ? -11.107 -3.933 21.196 1.00 88.06 246 ALA A C 1
ATOM 1918 O O . ALA A 1 246 ? -11.161 -3.511 22.352 1.00 88.06 246 ALA A O 1
ATOM 1919 N N . ALA A 1 247 ? -10.181 -4.808 20.787 1.00 86.06 247 ALA A N 1
ATOM 1920 C CA . ALA A 1 247 ? -9.143 -5.361 21.656 1.00 86.06 247 ALA A CA 1
ATOM 1921 C C . ALA A 1 247 ? -8.124 -4.307 22.132 1.00 86.06 247 ALA A C 1
ATOM 1923 O O . ALA A 1 247 ? -7.619 -4.388 23.250 1.00 86.06 247 ALA A O 1
ATOM 1924 N N . ARG A 1 248 ? -7.816 -3.302 21.301 1.00 82.06 248 ARG A N 1
ATOM 1925 C CA . ARG A 1 248 ? -6.867 -2.223 21.635 1.00 82.06 248 ARG A CA 1
ATOM 1926 C C . ARG A 1 248 ? -7.497 -1.079 22.425 1.00 82.06 248 ARG A C 1
ATOM 1928 O O . ARG A 1 248 ? -6.773 -0.355 23.098 1.00 82.06 248 ARG A O 1
ATOM 1935 N N . ALA A 1 249 ? -8.818 -0.934 22.376 1.00 74.38 249 ALA A N 1
ATOM 1936 C CA . ALA A 1 249 ? -9.558 0.095 23.101 1.00 74.38 249 ALA A CA 1
ATOM 1937 C C . ALA A 1 249 ? -9.467 -0.032 24.637 1.00 74.38 249 ALA A C 1
ATOM 1939 O O . ALA A 1 249 ? -9.694 0.954 25.329 1.00 74.38 249 ALA A O 1
ATOM 1940 N N . ASP A 1 250 ? -9.136 -1.218 25.169 1.00 65.00 250 ASP A N 1
ATOM 1941 C CA . ASP A 1 250 ? -8.919 -1.440 26.613 1.00 65.00 250 ASP A CA 1
ATOM 1942 C C . ASP A 1 250 ? -7.477 -1.182 27.062 1.00 65.00 250 ASP A C 1
ATOM 1944 O O . ASP A 1 250 ? -7.201 -1.105 28.262 1.00 65.00 250 ASP A O 1
ATOM 1948 N N . ALA A 1 251 ? -6.535 -1.062 26.122 1.00 58.16 251 ALA A N 1
ATOM 1949 C CA . ALA A 1 251 ? -5.173 -0.714 26.477 1.00 58.16 251 ALA A CA 1
ATOM 1950 C C . ALA A 1 251 ? -5.172 0.749 26.952 1.00 58.16 251 ALA A C 1
ATOM 1952 O O . ALA A 1 251 ? -5.662 1.613 26.218 1.00 58.16 251 ALA A O 1
ATOM 1953 N N . PRO A 1 252 ? -4.635 1.064 28.149 1.00 49.81 252 PRO A N 1
ATOM 1954 C CA . PRO A 1 252 ? -4.507 2.450 28.579 1.00 49.81 252 PRO A CA 1
ATOM 1955 C C . PRO A 1 252 ? -3.793 3.210 27.470 1.00 49.81 252 PRO A C 1
ATOM 1957 O O . PRO A 1 252 ? -2.743 2.748 27.018 1.00 49.81 252 PRO A O 1
ATOM 1960 N N . ALA A 1 253 ? -4.390 4.317 27.005 1.00 49.56 253 ALA A N 1
ATOM 1961 C CA . ALA A 1 253 ? -3.872 5.114 25.902 1.00 49.56 253 ALA A CA 1
ATOM 1962 C C . ALA A 1 253 ? -2.368 5.306 26.109 1.00 49.56 253 ALA A C 1
ATOM 1964 O O . ALA A 1 253 ? -1.938 6.059 26.985 1.00 49.56 253 ALA A O 1
ATOM 1965 N N . ALA A 1 254 ? -1.562 4.564 25.346 1.00 47.66 254 ALA A N 1
ATOM 1966 C CA . ALA A 1 254 ? -0.117 4.551 25.484 1.00 47.66 254 ALA A CA 1
ATOM 1967 C C . ALA A 1 254 ? 0.452 5.811 24.829 1.00 47.66 254 ALA A C 1
ATOM 1969 O O . ALA A 1 254 ? 1.294 5.767 23.943 1.00 47.66 254 ALA A O 1
ATOM 1970 N N . VAL A 1 255 ? 0.003 6.970 25.299 1.00 49.72 255 VAL A N 1
ATOM 1971 C CA . VAL A 1 255 ? 0.761 8.209 25.233 1.00 49.72 255 VAL A CA 1
ATOM 1972 C C . VAL A 1 255 ? 1.542 8.319 26.542 1.00 49.72 255 VAL A C 1
ATOM 1974 O O . VAL A 1 255 ? 1.533 9.343 27.223 1.00 49.72 255 VAL A O 1
ATOM 1977 N N . ALA A 1 256 ? 2.259 7.252 26.908 1.00 45.06 256 ALA A N 1
ATOM 1978 C CA . ALA A 1 256 ? 3.422 7.414 27.759 1.00 45.06 256 ALA A CA 1
ATOM 1979 C C . ALA A 1 256 ? 4.434 8.188 26.913 1.00 45.06 256 ALA A C 1
ATOM 1981 O O . ALA A 1 256 ? 5.227 7.604 26.176 1.00 45.06 256 ALA A O 1
ATOM 1982 N N . ARG A 1 257 ? 4.349 9.526 26.953 1.00 45.59 257 ARG A N 1
ATOM 1983 C CA . ARG A 1 257 ? 5.400 10.384 26.407 1.00 45.59 257 ARG A CA 1
ATOM 1984 C C . ARG A 1 257 ? 6.709 9.841 26.983 1.00 45.59 257 ARG A C 1
ATOM 1986 O O . ARG A 1 257 ? 6.791 9.727 28.212 1.00 45.59 257 ARG A O 1
ATOM 1993 N N . PRO A 1 258 ? 7.679 9.430 26.148 1.00 52.09 258 PRO A N 1
ATOM 1994 C CA . PRO A 1 258 ? 8.900 8.834 26.659 1.00 52.09 258 PRO A CA 1
ATOM 1995 C C . PRO A 1 258 ? 9.505 9.803 27.671 1.00 52.09 258 PRO A C 1
ATOM 1997 O O . PRO A 1 258 ? 9.596 11.005 27.409 1.00 52.09 258 PRO A O 1
ATOM 2000 N N . ARG A 1 259 ? 9.845 9.297 28.863 1.00 55.00 259 ARG A N 1
ATOM 2001 C CA . ARG A 1 259 ? 10.506 10.117 29.879 1.00 55.00 259 ARG A CA 1
ATOM 2002 C C . ARG A 1 259 ? 11.786 10.661 29.254 1.00 55.00 259 ARG A C 1
ATOM 2004 O O . ARG A 1 259 ? 12.629 9.880 28.817 1.00 55.00 259 ARG A O 1
ATOM 2011 N N . LEU A 1 260 ? 11.905 11.987 29.183 1.00 59.03 260 LEU A N 1
ATOM 2012 C CA . LEU A 1 260 ? 13.125 12.633 28.713 1.00 59.03 260 LEU A CA 1
ATOM 2013 C C . LEU A 1 260 ? 14.266 12.175 29.620 1.00 59.03 260 LEU A C 1
ATOM 2015 O O . LEU A 1 260 ? 14.231 12.388 30.832 1.00 59.03 260 LEU A O 1
ATOM 2019 N N . ARG A 1 261 ? 15.246 11.492 29.033 1.00 64.75 261 ARG A N 1
ATOM 2020 C CA . ARG A 1 261 ? 16.426 11.011 29.743 1.00 64.75 261 ARG A CA 1
ATOM 2021 C C . ARG A 1 261 ? 17.555 11.995 29.472 1.00 64.75 261 ARG A C 1
ATOM 2023 O O . ARG A 1 261 ? 17.826 12.310 28.316 1.00 64.75 261 ARG A O 1
ATOM 2030 N N . ARG A 1 262 ? 18.191 12.505 30.528 1.00 53.28 262 ARG A N 1
ATOM 2031 C CA . ARG A 1 262 ? 19.352 13.387 30.386 1.00 53.28 262 ARG A CA 1
ATOM 2032 C C . ARG A 1 262 ? 20.500 12.576 29.774 1.00 53.28 262 ARG A C 1
ATOM 2034 O O . ARG A 1 262 ? 20.868 11.532 30.310 1.00 53.28 262 ARG A O 1
ATOM 2041 N N . VAL A 1 263 ? 21.029 13.045 28.651 1.00 59.75 263 VAL A N 1
ATOM 2042 C CA . VAL A 1 263 ? 22.221 12.492 27.993 1.00 59.75 263 VAL A CA 1
ATOM 2043 C C . VAL A 1 263 ? 23.366 13.495 28.111 1.00 59.75 263 VAL A C 1
ATOM 2045 O O . VAL A 1 263 ? 23.120 14.691 28.280 1.00 59.75 263 VAL A O 1
ATOM 2048 N N . THR A 1 264 ? 24.609 13.019 28.079 1.00 66.88 264 THR A N 1
ATOM 2049 C CA . THR A 1 264 ? 25.784 13.892 27.928 1.00 66.88 264 THR A CA 1
ATOM 2050 C C . THR A 1 264 ? 25.820 14.493 26.516 1.00 66.88 264 THR A C 1
ATOM 2052 O O . THR A 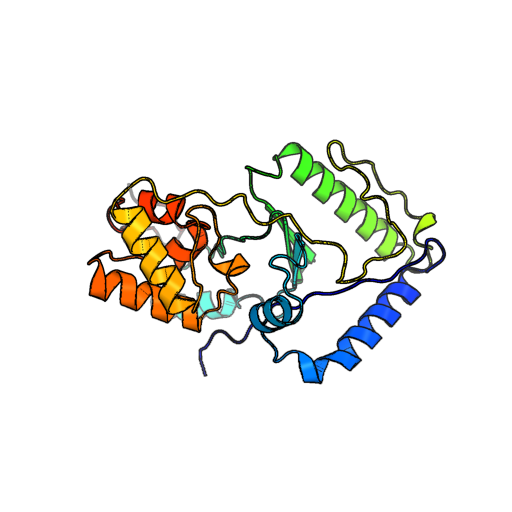1 264 ? 25.116 14.011 25.628 1.00 66.88 264 THR A O 1
ATOM 2055 N N . GLU A 1 265 ? 26.645 15.520 26.277 1.00 49.47 265 GLU A N 1
ATOM 2056 C CA . GLU A 1 265 ? 26.824 16.117 24.935 1.00 49.47 265 GLU A CA 1
ATOM 2057 C C . GLU A 1 265 ? 27.254 15.086 23.867 1.00 49.47 265 GLU A C 1
ATOM 2059 O O . GLU A 1 265 ? 26.990 15.267 22.684 1.00 49.47 265 GLU A O 1
ATOM 2064 N N . GLU A 1 266 ? 27.820 13.947 24.284 1.00 54.53 266 GLU A N 1
ATOM 2065 C CA . GLU A 1 266 ? 28.200 12.819 23.419 1.00 54.53 266 GLU A CA 1
ATOM 2066 C C . GLU A 1 266 ? 27.086 11.766 23.225 1.00 54.53 266 GLU A C 1
ATOM 2068 O O . GLU A 1 266 ? 27.322 10.695 22.665 1.00 54.53 266 GLU A O 1
ATOM 2073 N N . GLY A 1 267 ? 25.869 12.015 23.719 1.00 42.00 267 GLY A N 1
ATOM 2074 C CA . GLY A 1 267 ? 24.723 11.117 23.549 1.00 42.00 267 GLY A CA 1
ATOM 2075 C C . GLY A 1 267 ? 24.743 9.854 24.421 1.00 42.00 267 GLY A C 1
ATOM 2076 O O . GLY A 1 267 ? 23.929 8.954 24.203 1.00 42.00 267 GLY A O 1
ATOM 2077 N N . ARG A 1 268 ? 25.627 9.765 25.426 1.00 47.16 268 ARG A N 1
ATOM 2078 C CA . ARG A 1 268 ? 25.623 8.654 26.393 1.00 47.16 268 ARG A CA 1
ATOM 2079 C C . ARG A 1 268 ? 24.624 8.932 27.511 1.00 47.16 268 ARG A C 1
ATOM 2081 O O . ARG A 1 268 ? 24.511 10.057 28.000 1.00 47.16 268 ARG A O 1
ATOM 2088 N N . ALA A 1 269 ? 23.887 7.901 27.913 1.00 44.38 269 ALA A N 1
ATOM 2089 C CA . ALA A 1 269 ? 22.981 8.003 29.046 1.00 44.38 269 ALA A CA 1
ATOM 2090 C C . ALA A 1 269 ? 23.786 8.234 30.332 1.00 44.38 269 ALA A C 1
ATOM 2092 O O . ALA A 1 269 ? 24.728 7.491 30.597 1.00 44.38 269 ALA A O 1
ATOM 2093 N N . LEU A 1 270 ? 23.406 9.243 31.119 1.00 51.47 270 LEU A N 1
ATOM 2094 C CA . LEU A 1 270 ? 23.852 9.327 32.507 1.00 51.47 270 LEU A CA 1
ATOM 2095 C C . LEU A 1 270 ? 23.152 8.205 33.292 1.00 51.47 270 LEU A C 1
ATOM 2097 O O . LEU A 1 270 ? 21.936 8.006 33.136 1.00 51.47 270 LEU A O 1
ATOM 2101 N N . GLU A 1 271 ? 23.943 7.429 34.034 1.00 48.25 271 GLU A N 1
ATOM 2102 C CA . GLU A 1 271 ? 23.452 6.457 35.020 1.00 48.25 271 GLU A CA 1
ATOM 2103 C C . GLU A 1 271 ? 22.764 7.164 36.190 1.00 48.25 271 GLU A C 1
ATOM 2105 O O . GLU A 1 271 ? 23.270 8.224 36.631 1.00 48.25 271 GLU A O 1
#

Foldseek 3Di:
DDDDPDAFDDQDQDDDQQDFLVRSVVVSVVVVVVCVVVSPDHPLNVCVVLVALDLDQEAEAEDPDDDPVVVVQVVVVVVVDGDPDDDDDDQDLRQWYWYWYPPVHTDIDIDGDCVRAPPQQSVLVVVQVVQQVVVCVVDRRDGNNNRDGDDGPPDDPPPPPVDPDSPPHDDDPPPAAADPDPQLVVLFVLLCVLLVHPTDGQQQFCSSSSHDPVSLVVSQVCCCVPVVQNDDSSLSSNQRGSVSSSVCSPPDPPPPVPPDFDADPVRHGDD

Nearest PDB structures (foldseek):
  8g3j-assembly1_A  TM=9.504E-01  e=4.898E-05  Thermobifida fusca YX
  4neo-assembly1_A  TM=9.346E-01  e=5.519E-05  Streptomyces verticillus
  7b2b-assembly1_A  TM=8.861E-01  e=4.095E-05  Xenorhabdus cabanillasii JM26
  5u89-assembly1_A  TM=8.506E-01  e=7.438E-05  Geobacillus sp. Y4.1MC1
  4zxi-assembly1_A  TM=5.126E-01  e=4.457E-04  Acinetobacter baumannii AB307-0294

pLDDT: mean 76.92, std 16.08, range [36.22, 94.06]

InterPro domains:
  IPR001242 Condensation domain [PF00668] (1-150)
  IPR006162 Phosphopantetheine attachment site [PS00012] (208-223)
  IPR009081 Phosphopantetheine binding ACP domain [PF00550] (185-248)
  IPR009081 Phosphopantetheine binding ACP domain [PS50075] (178-253)
  IPR020806 Polyketide synthase-like, phosphopantetheine-binding domain [SM00823] (184-253)
  IPR023213 Chloramphenicol acetyltransferase-like domain superfamily [G3DSA:3.30.559.10] (64-90)
  IPR029058 Alpha/Beta hydrolase fold [G3DSA:3.40.50.1820] (172-268)
  IPR036736 ACP-like superfamily [SSF47336] (176-247)